Protein AF-A0AAN1EDN5-F1 (afdb_monomer)

Secondary structure (DSSP, 8-state):
-PPPEEEETTT----TTEEEEEE--SS-BHHHHHHHHHHHTSSS-EEEEEE-STTS-TT---BSS-HHHHHHHHHTSS-SEEEEEPHHHHTT--HHHHHHHHHTT-SEEEEEETT-EESGGG-EEGGGHHHH-TTEEEEEEPPPEETTEE--HHHHHHHHHHT-HHHHHHHBSS--EEEEEEPTTSEEEEPTTBPPPPSEEEEEEEEETTEEEEEEEEE-TTS-EEEEETT------S-EEEEEEEEEEEEE--S--S-S--HHHHHHHHHHHTTT--

InterPro domains:
  IPR014729 Rossmann-like alpha/beta/alpha sandwich fold [G3DSA:3.40.50.620] (3-174)
  IPR015864 FAD synthetase [PF06574] (19-154)

Foldseek 3Di:
DDDAAEAELVRDDADAAAEEEEDQPLAAWPQVVVLLVVQVVGPDFREYEHEQQVQPDPPLQAGAAHPVVSVVVVRPRPGRYYHYYRCVVFQQFAPLRSLCSNHVLHQYEYEYEQQDFDGHPSPDTLVCSCVSRVSYHYHYDYADDDVNHGDDSVVLLVCQQVQVQVVSQVGHPAGRKYKFKQDQVQWTHDDSRHRDGFFAWFWKWKAWPRDIFTFIWGHFDVDTIGTDTPPDDDRDPDIGMMMMGTRHTPTGDDDGDPDRDDPVSRVVSVVVVVVVPD

Organism: Mycoplasmopsis synoviae (NCBI:txid2109)

Solvent-accessible surface area (backbone atoms only — not comparable to full-atom values): 15428 Å² total; per-residue (Å²): 133,75,78,71,42,74,32,51,62,91,72,53,78,62,55,74,40,34,32,35,38,60,48,61,64,51,59,64,23,55,49,54,48,54,47,50,58,58,52,68,76,50,81,66,49,36,34,43,37,29,45,44,43,86,59,48,61,91,86,57,84,48,33,75,32,47,55,68,42,52,49,60,55,51,47,73,44,98,58,63,34,34,35,37,36,58,47,82,79,47,54,79,35,48,44,57,59,50,52,39,64,62,34,68,73,36,46,28,34,43,32,35,47,65,83,39,59,37,32,38,88,52,71,37,46,53,81,46,52,51,75,69,38,80,49,42,48,73,45,74,39,76,82,46,60,60,96,86,36,71,78,50,65,70,61,48,44,50,27,38,45,72,45,43,37,62,63,43,34,73,49,31,73,57,59,54,44,35,54,33,41,31,37,58,86,40,34,39,50,62,61,87,46,46,50,60,63,36,27,22,37,24,40,27,38,39,39,46,96,85,45,81,47,51,33,37,40,35,32,46,60,98,55,66,28,35,62,45,56,65,99,49,88,79,86,46,88,57,74,41,64,32,40,40,35,50,65,37,62,80,43,78,44,92,58,83,69,99,67,93,78,52,71,71,57,51,55,50,48,56,64,56,46,60,75,74,77,112

Radius of gyration: 20.63 Å; Cα contacts (8 Å, |Δi|>4): 547; chains: 1; bounding box: 52×38×57 Å

Structure (mmCIF, N/CA/C/O backbone):
data_AF-A0AAN1EDN5-F1
#
_entry.id   AF-A0AAN1EDN5-F1
#
loop_
_atom_site.group_PDB
_atom_site.id
_atom_site.type_symbol
_atom_site.label_atom_id
_atom_site.label_alt_id
_atom_site.label_comp_id
_atom_site.label_asym_id
_atom_site.label_entity_id
_atom_site.label_seq_id
_atom_site.pdbx_PDB_ins_code
_atom_site.Cartn_x
_atom_site.Cartn_y
_atom_site.Cartn_z
_atom_site.occupancy
_atom_site.B_iso_or_equiv
_atom_site.auth_seq_id
_atom_site.auth_comp_id
_atom_site.auth_asym_id
_atom_site.auth_atom_id
_atom_site.pdbx_PDB_model_num
ATOM 1 N N . MET A 1 1 ? -17.235 2.261 -12.489 1.00 52.75 1 MET A N 1
ATOM 2 C CA . MET A 1 1 ? -16.428 2.061 -11.269 1.00 52.75 1 MET A CA 1
ATOM 3 C C . MET A 1 1 ? -16.909 3.123 -10.298 1.00 52.75 1 MET A C 1
ATOM 5 O O . MET A 1 1 ? -17.115 4.238 -10.756 1.00 52.75 1 MET A O 1
ATOM 9 N N . GLN A 1 2 ? -17.246 2.775 -9.059 1.00 59.22 2 GLN A N 1
ATOM 10 C CA . GLN A 1 2 ? -17.637 3.786 -8.075 1.00 59.22 2 GLN A CA 1
ATOM 11 C C . GLN A 1 2 ? -16.365 4.504 -7.619 1.00 59.22 2 GLN A C 1
ATOM 13 O O . GLN A 1 2 ? -15.356 3.838 -7.387 1.00 59.22 2 GLN A O 1
ATOM 18 N N . ASP A 1 3 ? -16.393 5.833 -7.556 1.00 84.62 3 ASP A N 1
ATOM 19 C CA . ASP A 1 3 ? -15.238 6.599 -7.094 1.00 84.62 3 ASP A CA 1
ATOM 20 C C . ASP A 1 3 ? -14.935 6.241 -5.636 1.00 84.62 3 ASP A C 1
ATOM 22 O O . ASP A 1 3 ? -15.840 6.169 -4.799 1.00 84.62 3 ASP A O 1
ATOM 26 N N . LEU A 1 4 ? -13.658 6.003 -5.328 1.00 94.00 4 LEU A N 1
ATOM 27 C CA . LEU A 1 4 ? -13.236 5.749 -3.957 1.00 94.00 4 LEU A CA 1
ATOM 28 C C . LEU A 1 4 ? -13.330 7.047 -3.153 1.00 94.00 4 LEU A C 1
ATOM 30 O O . LEU A 1 4 ? -12.602 8.004 -3.414 1.00 94.00 4 LEU A O 1
ATOM 34 N N . ILE A 1 5 ? -14.182 7.055 -2.132 1.00 96.31 5 ILE A N 1
ATOM 35 C CA . ILE A 1 5 ? -14.301 8.191 -1.221 1.00 96.31 5 ILE A CA 1
ATOM 36 C C . ILE A 1 5 ? -13.276 8.040 -0.095 1.00 96.31 5 ILE A C 1
ATOM 38 O O . ILE A 1 5 ? -13.250 7.021 0.599 1.00 96.31 5 ILE A O 1
ATOM 42 N N . ILE A 1 6 ? -12.452 9.069 0.108 1.00 97.00 6 ILE A N 1
ATOM 43 C CA . ILE A 1 6 ? -11.451 9.125 1.178 1.00 97.00 6 ILE A CA 1
ATOM 44 C C . ILE A 1 6 ? -11.780 10.305 2.091 1.00 97.00 6 ILE A C 1
ATOM 46 O O . ILE A 1 6 ? -11.786 11.453 1.654 1.00 97.00 6 ILE A O 1
ATOM 50 N N . TYR A 1 7 ? -12.036 10.021 3.364 1.00 97.31 7 TYR A N 1
ATOM 51 C CA . TYR A 1 7 ? -12.264 11.025 4.398 1.00 97.31 7 TYR A CA 1
ATOM 52 C C . TYR A 1 7 ? -10.994 11.231 5.217 1.00 97.31 7 TYR A C 1
ATOM 54 O O . TYR A 1 7 ? -10.390 10.261 5.678 1.00 97.31 7 TYR A O 1
ATOM 62 N N . LYS A 1 8 ? -10.631 12.489 5.481 1.00 95.81 8 LYS A N 1
ATOM 63 C CA . LYS A 1 8 ? -9.730 12.800 6.596 1.00 95.81 8 LYS A CA 1
ATOM 64 C C . LYS A 1 8 ? -10.440 12.492 7.916 1.00 95.81 8 LYS A C 1
ATOM 66 O O . LYS A 1 8 ? -11.661 12.622 8.018 1.00 95.81 8 LYS A O 1
ATOM 71 N N . PHE A 1 9 ? -9.697 12.063 8.933 1.00 95.19 9 PHE A N 1
ATOM 72 C CA . PHE A 1 9 ? -10.298 11.583 10.183 1.00 95.19 9 PHE A CA 1
ATOM 73 C C . PHE A 1 9 ? -11.103 12.641 10.958 1.00 95.19 9 PHE A C 1
ATOM 75 O O . PHE A 1 9 ? -12.016 12.309 11.706 1.00 95.19 9 PHE A O 1
ATOM 82 N N . ASP A 1 10 ? -10.773 13.921 10.824 1.00 92.62 10 ASP A N 1
ATOM 83 C CA . ASP A 1 10 ? -11.533 15.052 11.368 1.00 92.62 10 ASP A CA 1
ATOM 84 C C . ASP A 1 10 ? -12.823 15.365 10.597 1.00 92.62 10 ASP A C 1
ATOM 86 O O . ASP A 1 10 ? -13.756 15.911 11.179 1.00 92.62 10 ASP A O 1
ATOM 90 N N . GLN A 1 11 ? -12.899 14.962 9.331 1.00 95.12 11 GLN A N 1
ATOM 91 C CA . GLN A 1 11 ? -14.070 15.087 8.461 1.00 95.12 11 GLN A CA 1
ATOM 92 C C . GLN A 1 11 ? -14.936 13.817 8.448 1.00 95.12 11 GLN A C 1
ATOM 94 O O . GLN A 1 11 ? -15.970 13.765 7.778 1.00 95.12 11 GLN A O 1
ATOM 99 N N . TRP A 1 12 ? -14.521 12.774 9.169 1.00 96.81 12 TRP A N 1
ATOM 100 C CA . TRP A 1 12 ? -15.254 11.520 9.252 1.00 96.81 12 TRP A CA 1
ATOM 101 C C . TRP A 1 12 ? -16.566 11.687 10.022 1.00 96.81 12 TRP A C 1
ATOM 103 O O . TRP A 1 12 ? -16.583 12.191 11.143 1.00 96.81 12 TRP A O 1
ATOM 113 N N . THR A 1 13 ? -17.661 11.202 9.433 1.00 96.25 13 THR A N 1
ATOM 114 C CA . THR A 1 13 ? -18.962 11.104 10.103 1.00 96.25 13 THR A CA 1
ATOM 115 C C . THR A 1 13 ? -19.384 9.631 10.177 1.00 96.25 13 THR A C 1
ATOM 117 O O . THR A 1 13 ? -19.740 9.048 9.140 1.00 96.25 13 THR A O 1
ATOM 120 N N . PRO A 1 14 ? -19.332 9.007 11.369 1.00 96.12 14 PRO A N 1
ATOM 121 C CA . PRO A 1 14 ? -19.762 7.627 11.543 1.00 96.12 14 PRO A CA 1
ATOM 122 C C . PRO A 1 14 ? -21.276 7.481 11.399 1.00 96.12 14 PRO A C 1
ATOM 124 O O . PRO A 1 14 ? -22.041 8.409 11.663 1.00 96.12 14 PRO A O 1
ATOM 127 N N . GLN A 1 15 ? -21.694 6.290 10.994 1.00 94.81 15 GLN A N 1
ATOM 128 C CA . GLN A 1 15 ? -23.083 5.880 10.828 1.00 94.81 15 GLN A CA 1
ATOM 129 C C . GLN A 1 15 ? -23.332 4.572 11.585 1.00 94.81 15 GLN A C 1
ATOM 131 O O . GLN A 1 15 ? -22.404 3.821 11.898 1.00 94.81 15 GLN A O 1
ATOM 136 N N . GLU A 1 16 ? -24.599 4.289 11.884 1.00 92.00 16 GLU A N 1
ATOM 137 C CA . GLU A 1 16 ? -24.975 2.988 12.434 1.00 92.00 16 GLU A CA 1
ATOM 138 C C . GLU A 1 16 ? -24.645 1.870 11.439 1.00 92.00 16 GLU A C 1
ATOM 140 O O . GLU A 1 16 ? -24.863 2.005 10.234 1.00 92.00 16 GLU A O 1
ATOM 145 N N . ASN A 1 17 ? -24.168 0.737 11.956 1.00 90.81 17 ASN A N 1
ATOM 146 C CA . ASN A 1 17 ? -23.764 -0.431 11.169 1.00 90.81 17 ASN A CA 1
ATOM 147 C C . ASN A 1 17 ? -22.568 -0.179 10.236 1.00 90.81 17 ASN A C 1
ATOM 149 O O . ASN A 1 17 ? -22.406 -0.872 9.226 1.00 90.81 17 ASN A O 1
ATOM 153 N N . ASP A 1 18 ? -21.703 0.777 10.577 1.00 97.75 18 ASP A N 1
ATOM 154 C CA . ASP A 1 18 ? -20.374 0.836 9.984 1.00 97.75 18 ASP A CA 1
ATOM 155 C C . ASP A 1 18 ? -19.561 -0.398 10.395 1.00 97.75 18 ASP A C 1
ATOM 157 O O . ASP A 1 18 ? -19.496 -0.788 11.566 1.00 97.75 18 ASP A O 1
ATOM 161 N N . ASN A 1 19 ? -18.912 -1.010 9.411 1.00 98.38 19 ASN A N 1
ATOM 162 C CA . ASN A 1 19 ? -17.987 -2.109 9.601 1.00 98.38 19 ASN A CA 1
ATOM 163 C C . ASN A 1 19 ? -16.592 -1.615 9.238 1.00 98.38 19 ASN A C 1
ATOM 165 O O . ASN A 1 19 ? -16.364 -1.139 8.127 1.00 98.38 19 ASN A O 1
ATOM 169 N N . TYR A 1 20 ? -15.658 -1.751 10.167 1.00 98.56 20 TYR A N 1
ATOM 170 C CA . TYR A 1 20 ? -14.308 -1.230 10.047 1.00 98.56 20 TYR A CA 1
ATOM 171 C C . TYR A 1 20 ? -13.298 -2.369 9.977 1.00 98.56 20 TYR A C 1
ATOM 173 O O . TYR A 1 20 ? -13.326 -3.280 10.807 1.00 98.56 20 TYR A O 1
ATOM 181 N N . ILE A 1 21 ? -12.344 -2.269 9.054 1.00 98.56 21 ILE A N 1
ATOM 182 C CA . ILE A 1 21 ? -11.011 -2.845 9.263 1.00 98.56 21 ILE A CA 1
ATOM 183 C C . ILE A 1 21 ? -10.044 -1.715 9.597 1.00 98.56 21 ILE A C 1
ATOM 185 O O . ILE A 1 21 ? -10.096 -0.657 8.973 1.00 98.56 21 ILE A O 1
ATOM 189 N N . ILE A 1 22 ? -9.173 -1.931 10.582 1.00 97.56 22 ILE A N 1
ATOM 190 C CA . ILE A 1 22 ? -8.227 -0.910 11.050 1.00 97.56 22 ILE A CA 1
ATOM 191 C C . ILE A 1 22 ? -6.808 -1.466 10.980 1.00 97.56 22 ILE A C 1
ATOM 193 O O . ILE A 1 22 ? -6.532 -2.550 11.498 1.00 97.56 22 ILE A O 1
ATOM 197 N N . GLY A 1 23 ? -5.900 -0.718 10.362 1.00 93.94 23 GLY A N 1
ATOM 198 C CA . GLY A 1 23 ? -4.495 -1.094 10.264 1.00 93.94 23 GLY A CA 1
ATOM 199 C C . GLY A 1 23 ? -3.660 -0.036 9.557 1.00 93.94 23 GLY A C 1
ATOM 200 O O . GLY A 1 23 ? -4.190 0.903 8.981 1.00 93.94 23 GLY A O 1
ATOM 201 N N . ALA A 1 24 ? -2.334 -0.179 9.586 1.00 91.12 24 ALA A N 1
ATOM 202 C CA . ALA A 1 24 ? -1.466 0.680 8.778 1.00 91.12 24 ALA A CA 1
ATOM 203 C C . ALA A 1 24 ? -1.680 0.457 7.278 1.00 91.12 24 ALA A C 1
ATOM 205 O O . ALA A 1 24 ? -1.596 1.409 6.512 1.00 91.12 24 ALA A O 1
ATOM 206 N N . PHE A 1 25 ? -1.947 -0.798 6.893 1.00 94.12 25 PHE A N 1
ATOM 207 C CA . PHE A 1 25 ? -2.161 -1.249 5.514 1.00 94.12 25 PHE A CA 1
ATOM 208 C C . PHE A 1 25 ? -1.155 -0.675 4.509 1.00 94.12 25 PHE A C 1
ATOM 210 O O . PHE A 1 25 ? -1.481 -0.435 3.351 1.00 94.12 25 PHE A O 1
ATOM 217 N N . GLU A 1 26 ? 0.092 -0.514 4.957 1.00 90.50 26 GLU A N 1
ATOM 218 C CA . GLU A 1 26 ? 1.186 0.023 4.152 1.00 90.50 26 GLU A CA 1
ATOM 219 C C . GLU A 1 26 ? 1.468 -0.851 2.919 1.00 90.50 26 GLU A C 1
ATOM 221 O O . GLU A 1 26 ? 1.761 -0.341 1.843 1.00 90.50 26 GLU A O 1
ATOM 226 N N . ALA A 1 27 ? 1.300 -2.168 3.080 1.00 91.38 27 ALA A N 1
ATOM 227 C CA . ALA A 1 27 ? 1.228 -3.157 2.014 1.00 91.38 27 ALA A CA 1
ATOM 228 C C . ALA A 1 27 ? -0.052 -3.989 2.189 1.00 91.38 27 ALA A C 1
ATOM 230 O O . ALA A 1 27 ? -0.262 -4.610 3.238 1.00 91.38 27 ALA A O 1
ATOM 231 N N . PHE A 1 28 ? -0.923 -4.045 1.180 1.00 95.81 28 PHE A N 1
ATOM 232 C CA . PHE A 1 28 ? -2.157 -4.832 1.268 1.00 95.81 28 PHE A CA 1
ATOM 233 C C . PHE A 1 28 ? -1.921 -6.307 0.903 1.00 95.81 28 PHE A C 1
ATOM 235 O O . PHE A 1 28 ? -2.180 -6.763 -0.210 1.00 95.81 28 PHE A O 1
ATOM 242 N N . HIS A 1 29 ? -1.379 -7.054 1.865 1.00 96.56 29 HIS A N 1
ATOM 243 C CA . HIS A 1 29 ? -0.996 -8.457 1.711 1.00 96.56 29 HIS A CA 1
ATOM 244 C C . HIS A 1 29 ? -2.109 -9.456 2.072 1.00 96.56 29 HIS A C 1
ATOM 246 O O . HIS A 1 29 ? -3.119 -9.099 2.684 1.00 96.56 29 HIS A O 1
ATOM 252 N N . LEU A 1 30 ? -1.893 -10.748 1.791 1.00 96.50 30 LEU A N 1
ATOM 253 C CA . LEU A 1 30 ? -2.873 -11.825 2.030 1.00 96.50 30 LEU A CA 1
ATOM 254 C C . LEU A 1 30 ? -3.365 -11.932 3.487 1.00 96.50 30 LEU A C 1
ATOM 256 O O . LEU A 1 30 ? -4.486 -12.383 3.731 1.00 96.50 30 LEU A O 1
ATOM 260 N N . GLY A 1 31 ? -2.560 -11.491 4.460 1.00 94.94 31 GLY A N 1
ATOM 261 C CA . GLY A 1 31 ? -3.004 -11.315 5.849 1.00 94.94 31 GLY A CA 1
ATOM 262 C C . GLY A 1 31 ? -4.105 -10.261 6.021 1.00 94.94 31 GLY A C 1
ATOM 263 O O . GLY A 1 31 ? -5.154 -10.566 6.585 1.00 94.94 31 GLY A O 1
ATOM 264 N N . HIS A 1 32 ? -3.922 -9.052 5.478 1.00 96.44 32 HIS A N 1
ATOM 265 C CA . HIS A 1 32 ? -4.946 -8.002 5.477 1.00 96.44 32 HIS A CA 1
ATOM 266 C C . HIS A 1 32 ? -6.185 -8.421 4.681 1.00 96.44 32 HIS A C 1
ATOM 268 O O . HIS A 1 32 ? -7.311 -8.130 5.083 1.00 96.44 32 HIS A O 1
ATOM 274 N N . PHE A 1 33 ? -5.995 -9.211 3.621 1.00 96.75 33 PHE A N 1
ATOM 275 C CA . PHE A 1 33 ? -7.101 -9.783 2.861 1.00 96.75 33 PHE A CA 1
ATOM 276 C C . PHE A 1 33 ? -8.036 -10.658 3.714 1.00 96.75 33 PHE A C 1
ATOM 278 O O . PHE A 1 33 ? -9.232 -10.722 3.440 1.00 96.75 33 PHE A O 1
ATOM 285 N N . GLN A 1 34 ? -7.546 -11.299 4.784 1.00 96.75 34 GLN A N 1
ATOM 286 C CA . GLN A 1 34 ? -8.423 -12.044 5.697 1.00 96.75 34 GLN A CA 1
ATOM 287 C C . GLN A 1 34 ? -9.379 -11.118 6.458 1.00 96.75 34 GLN A C 1
ATOM 289 O O . GLN A 1 34 ? -10.559 -11.445 6.579 1.00 96.75 34 GLN A O 1
ATOM 294 N N . LEU A 1 35 ? -8.896 -9.954 6.912 1.00 97.88 35 LEU A N 1
ATOM 295 C CA . LEU A 1 35 ? -9.730 -8.927 7.549 1.00 97.88 35 LEU A CA 1
ATOM 296 C C . LEU A 1 35 ? -10.782 -8.417 6.558 1.00 97.88 35 LEU A C 1
ATOM 298 O O . LEU A 1 35 ? -11.964 -8.349 6.883 1.00 97.88 35 LEU A O 1
ATOM 302 N N . TYR A 1 36 ? -10.365 -8.145 5.321 1.00 97.94 36 TYR A N 1
ATOM 303 C CA . TYR A 1 36 ? -11.259 -7.705 4.252 1.00 97.94 36 TYR A CA 1
ATOM 304 C C . TYR A 1 36 ? -12.352 -8.731 3.912 1.00 97.94 36 TYR A C 1
ATOM 306 O O . TYR A 1 36 ? -13.521 -8.374 3.799 1.00 97.94 36 TYR A O 1
ATOM 314 N N . LYS A 1 37 ? -12.032 -10.027 3.826 1.00 97.44 37 LYS A N 1
ATOM 315 C CA . LYS A 1 37 ? -13.061 -11.062 3.6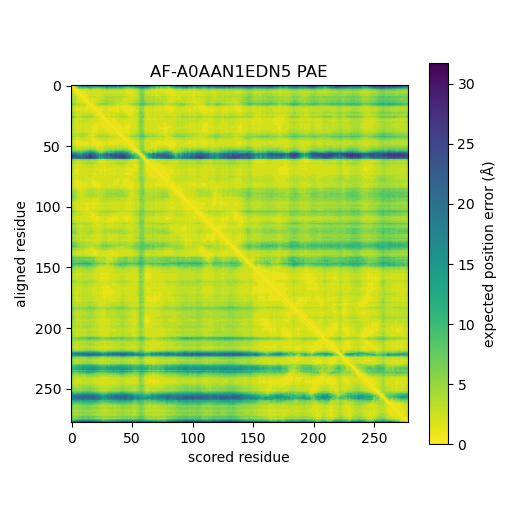14 1.00 97.44 37 LYS A CA 1
ATOM 316 C C . LYS A 1 37 ? -14.102 -11.079 4.730 1.00 97.44 37 LYS A C 1
ATOM 318 O O . LYS A 1 37 ? -15.283 -11.282 4.465 1.00 97.44 37 LYS A O 1
ATOM 323 N N . LYS A 1 38 ? -13.680 -10.861 5.980 1.00 97.44 38 LYS A N 1
ATOM 324 C CA . LYS A 1 38 ? -14.613 -10.730 7.104 1.00 97.44 38 LYS A CA 1
ATOM 325 C C . LYS A 1 38 ? -15.454 -9.473 6.994 1.00 97.44 38 LYS A C 1
ATOM 327 O O . LYS A 1 38 ? -16.642 -9.557 7.275 1.00 97.44 38 LYS A O 1
ATOM 332 N N . LEU A 1 39 ? -14.866 -8.361 6.551 1.00 97.38 39 LEU A N 1
ATOM 333 C CA . LEU A 1 39 ? -15.557 -7.093 6.328 1.00 97.38 39 LEU A CA 1
ATOM 334 C C . LEU A 1 39 ? -16.733 -7.256 5.358 1.00 97.38 39 LEU A C 1
ATOM 336 O O . LEU A 1 39 ? -17.845 -6.835 5.673 1.00 97.38 39 LEU A O 1
ATOM 340 N N . LEU A 1 40 ? -16.505 -7.938 4.230 1.00 96.62 40 LEU A N 1
ATOM 341 C CA . LEU A 1 40 ? -17.512 -8.162 3.188 1.00 96.62 40 LEU A CA 1
ATOM 342 C C . LEU A 1 40 ? -18.730 -8.972 3.643 1.00 96.62 40 LEU A C 1
ATOM 344 O O . LEU A 1 40 ? -19.813 -8.795 3.093 1.00 96.62 40 LEU A O 1
ATOM 348 N N . ASN A 1 41 ? -18.575 -9.828 4.652 1.00 94.81 41 ASN A N 1
ATOM 349 C CA . ASN A 1 41 ? -19.652 -10.692 5.137 1.00 94.81 41 ASN A CA 1
ATOM 350 C C . ASN A 1 41 ? -20.676 -9.967 6.029 1.00 94.81 41 ASN A C 1
ATOM 352 O O . ASN A 1 41 ? -21.572 -10.617 6.562 1.00 94.81 41 ASN A O 1
ATOM 356 N N . ASN A 1 42 ? -20.548 -8.650 6.225 1.00 94.06 42 ASN A N 1
ATOM 357 C CA . ASN A 1 42 ? -21.456 -7.875 7.069 1.00 94.06 42 ASN A CA 1
ATOM 358 C C . ASN A 1 42 ? -22.328 -6.927 6.233 1.00 94.06 42 ASN A C 1
ATOM 360 O O . ASN A 1 42 ? -21.898 -6.344 5.229 1.00 94.06 42 ASN A O 1
ATOM 364 N N . SER A 1 43 ? -23.571 -6.751 6.676 1.00 93.44 43 SER A N 1
ATOM 365 C CA . SER A 1 43 ? -24.470 -5.701 6.195 1.00 93.44 43 SER A CA 1
ATOM 366 C C . SER A 1 43 ? -24.015 -4.323 6.683 1.00 93.44 43 SER A C 1
ATOM 368 O O . SER A 1 43 ? -23.401 -4.215 7.741 1.00 93.44 43 SER A O 1
ATOM 370 N N . GLY A 1 44 ? -24.351 -3.268 5.940 1.00 95.38 44 GLY A N 1
ATOM 371 C CA . GLY A 1 44 ? -23.938 -1.894 6.254 1.00 95.38 44 GLY A CA 1
ATOM 372 C C . GLY A 1 44 ? -22.670 -1.468 5.517 1.00 95.38 44 GLY A C 1
ATOM 373 O O . GLY A 1 44 ? -22.241 -2.148 4.580 1.00 95.38 44 GLY A O 1
ATOM 374 N N . ARG A 1 45 ? -22.091 -0.335 5.914 1.00 96.56 45 ARG A N 1
ATOM 375 C CA . ARG A 1 45 ? -20.976 0.307 5.206 1.00 96.56 45 ARG A CA 1
ATOM 376 C C . ARG A 1 45 ? -19.646 -0.391 5.515 1.00 96.56 45 ARG A C 1
ATOM 378 O O . ARG A 1 45 ? -19.409 -0.791 6.653 1.00 96.56 45 ARG A O 1
ATOM 385 N N . LYS A 1 46 ? -18.786 -0.563 4.514 1.00 97.94 46 LYS A N 1
ATOM 386 C CA . LYS A 1 46 ? -17.454 -1.171 4.583 1.00 97.94 46 LYS A CA 1
ATOM 387 C C . LYS A 1 46 ? -16.414 -0.066 4.550 1.00 97.94 46 LYS A C 1
ATOM 389 O O . LYS A 1 46 ? -16.217 0.576 3.520 1.00 97.94 46 LYS A O 1
ATOM 394 N N . VAL A 1 47 ? -15.742 0.122 5.675 1.00 98.44 47 VAL A N 1
ATOM 395 C CA . VAL A 1 47 ? -14.813 1.225 5.892 1.00 98.44 47 VAL A CA 1
ATOM 396 C C . VAL A 1 47 ? -13.419 0.671 6.162 1.00 98.44 47 VAL A C 1
ATOM 398 O O . VAL A 1 47 ? -13.215 -0.143 7.066 1.00 98.44 47 VAL A O 1
ATOM 401 N N . ILE A 1 48 ? -12.436 1.125 5.388 1.00 98.50 48 ILE A N 1
ATOM 402 C CA . ILE A 1 48 ? -11.023 0.883 5.694 1.00 98.50 48 ILE A CA 1
ATOM 403 C C . ILE A 1 48 ? -10.489 2.089 6.457 1.00 98.50 48 ILE A C 1
ATOM 405 O O . ILE A 1 48 ? -10.449 3.191 5.922 1.00 98.50 48 ILE A O 1
ATOM 409 N N . VAL A 1 49 ? -10.036 1.884 7.689 1.00 98.38 49 VAL A N 1
ATOM 410 C CA . VAL A 1 49 ? -9.340 2.910 8.470 1.00 98.38 49 VAL A CA 1
ATOM 411 C C . VAL A 1 49 ? -7.845 2.650 8.361 1.00 98.38 49 VAL A C 1
ATOM 413 O O . VAL A 1 49 ? -7.358 1.610 8.813 1.00 98.38 49 VAL A O 1
ATOM 416 N N . THR A 1 50 ? -7.122 3.577 7.739 1.00 97.06 50 THR A N 1
ATOM 417 C CA . THR A 1 50 ? -5.710 3.392 7.391 1.00 97.06 50 THR A CA 1
ATOM 418 C C . THR A 1 50 ? -4.885 4.631 7.661 1.00 97.06 50 THR A C 1
ATOM 420 O O . THR A 1 50 ? -5.396 5.742 7.606 1.00 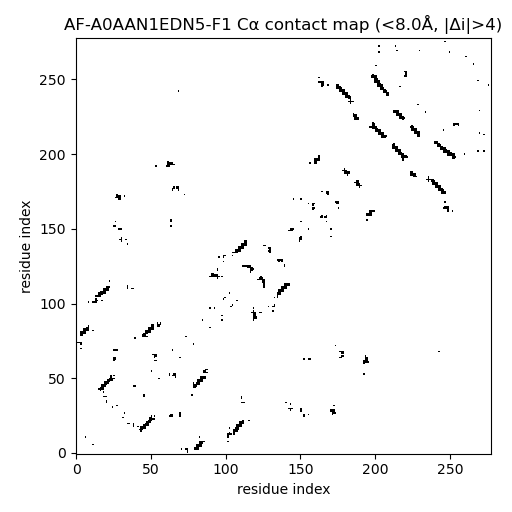97.06 50 THR A O 1
ATOM 423 N N . PHE A 1 51 ? -3.586 4.461 7.880 1.00 93.56 51 PHE A N 1
ATOM 424 C CA . PHE A 1 51 ? -2.663 5.591 7.928 1.00 93.56 51 PHE A CA 1
ATOM 425 C C . PHE A 1 51 ? -2.255 6.054 6.532 1.00 93.56 51 PHE A C 1
ATOM 427 O O . PHE A 1 51 ? -2.229 5.254 5.595 1.00 93.56 51 PHE A O 1
ATOM 434 N N . ASN A 1 52 ? -1.911 7.332 6.413 1.00 91.62 52 ASN A N 1
ATOM 435 C CA . ASN A 1 52 ? -1.151 7.868 5.290 1.00 91.62 52 ASN A CA 1
ATOM 436 C C . ASN A 1 52 ? 0.293 7.329 5.343 1.00 91.62 52 ASN A C 1
ATOM 438 O O . ASN A 1 52 ? 0.983 7.577 6.327 1.00 91.62 52 ASN A O 1
ATOM 442 N N . ASN A 1 53 ? 0.754 6.614 4.310 1.00 88.75 53 ASN A N 1
ATOM 443 C CA . ASN A 1 53 ? 2.046 5.913 4.331 1.00 88.75 53 ASN A CA 1
ATOM 444 C C . ASN A 1 53 ? 3.246 6.870 4.364 1.00 88.75 53 ASN A C 1
ATOM 446 O O . ASN A 1 53 ? 4.240 6.584 5.022 1.00 88.75 53 ASN A O 1
ATOM 450 N N . GLU A 1 54 ? 3.142 8.006 3.679 1.00 88.25 54 GLU A N 1
ATOM 451 C CA . GLU A 1 54 ? 4.203 9.014 3.554 1.00 88.25 54 GLU A CA 1
ATOM 452 C C . GLU A 1 54 ? 4.373 9.860 4.827 1.00 88.25 54 GLU A C 1
ATOM 454 O O . GLU A 1 54 ? 5.457 10.383 5.076 1.00 88.25 54 GLU A O 1
ATOM 459 N N . ASN A 1 55 ? 3.331 9.941 5.664 1.00 80.75 55 ASN A N 1
ATOM 460 C CA . ASN A 1 55 ? 3.348 10.639 6.956 1.00 80.75 55 ASN A CA 1
ATOM 461 C C . ASN A 1 55 ? 3.465 9.689 8.164 1.00 80.75 55 ASN A C 1
ATOM 463 O O . ASN A 1 55 ? 3.384 10.134 9.318 1.00 80.75 55 ASN A O 1
ATOM 467 N N . LEU A 1 56 ? 3.645 8.381 7.935 1.00 74.56 56 LEU A N 1
ATOM 468 C CA . LEU A 1 56 ? 3.962 7.443 9.010 1.00 74.56 56 LEU A CA 1
ATOM 469 C C . LEU A 1 56 ? 5.303 7.842 9.647 1.00 74.56 56 LEU A C 1
ATOM 471 O O . LEU A 1 56 ? 6.232 8.255 8.968 1.00 74.56 56 LEU A O 1
ATOM 475 N N . TYR A 1 57 ? 5.348 7.774 10.978 1.00 58.47 57 TYR A N 1
ATOM 476 C CA . TYR A 1 57 ? 6.477 8.058 11.874 1.00 58.47 57 TYR A CA 1
ATOM 477 C C . TYR A 1 57 ? 7.873 8.205 11.217 1.00 58.47 57 TYR A C 1
ATOM 479 O O . TYR A 1 57 ? 8.372 7.278 10.586 1.00 58.47 57 TYR A O 1
ATOM 487 N N . LYS A 1 58 ? 8.542 9.343 11.468 1.00 52.88 58 LYS A N 1
ATOM 488 C CA . LYS A 1 58 ? 9.806 9.772 10.829 1.00 52.88 58 LYS A CA 1
ATOM 489 C C . LYS A 1 58 ? 11.006 8.812 10.952 1.00 52.88 58 LYS A C 1
ATOM 491 O O . LYS A 1 58 ? 11.949 8.985 10.192 1.00 52.88 58 LYS A O 1
ATOM 496 N N . ASP A 1 59 ? 10.982 7.823 11.851 1.00 50.56 59 ASP A N 1
ATOM 497 C CA . ASP A 1 59 ? 12.063 6.821 11.967 1.00 50.56 59 ASP A CA 1
ATOM 498 C C . ASP A 1 59 ? 11.808 5.539 11.141 1.00 50.56 59 ASP A C 1
ATOM 500 O O . ASP A 1 59 ? 12.591 4.589 11.204 1.00 50.56 59 ASP A O 1
ATOM 504 N N . ALA A 1 60 ? 10.716 5.458 10.371 1.00 57.66 60 ALA A N 1
ATOM 505 C CA . ALA A 1 60 ? 10.531 4.392 9.390 1.00 57.66 60 ALA A CA 1
ATOM 506 C C . ALA A 1 60 ? 11.295 4.764 8.109 1.00 57.66 60 ALA A C 1
ATOM 508 O O . ALA A 1 60 ? 10.785 5.516 7.288 1.00 57.66 60 ALA A O 1
ATOM 509 N N . ASN A 1 61 ? 12.520 4.247 7.955 1.00 74.19 61 ASN A N 1
ATOM 510 C CA . ASN A 1 61 ? 13.452 4.619 6.876 1.00 74.19 61 ASN A CA 1
ATOM 511 C C . ASN A 1 61 ? 12.829 4.656 5.466 1.00 74.19 61 ASN A C 1
ATOM 513 O O . ASN A 1 61 ? 13.216 5.505 4.673 1.00 74.19 61 ASN A O 1
ATOM 517 N N . TYR A 1 62 ? 11.864 3.779 5.165 1.00 89.19 62 TYR A N 1
ATOM 518 C CA . TYR A 1 62 ? 11.167 3.734 3.878 1.00 89.19 62 TYR A CA 1
ATOM 519 C C . TYR A 1 62 ? 9.725 3.245 4.033 1.00 89.19 62 TYR A C 1
ATOM 521 O O . TYR A 1 62 ? 9.459 2.424 4.918 1.00 89.19 62 TYR A O 1
ATOM 529 N N . PHE A 1 63 ? 8.816 3.661 3.147 1.00 92.44 63 PHE A N 1
ATOM 530 C CA . PHE A 1 63 ? 7.488 3.070 2.980 1.00 92.44 63 PHE A CA 1
ATOM 531 C C . PHE A 1 63 ? 7.450 2.045 1.832 1.00 92.44 63 PHE A C 1
ATOM 533 O O . PHE A 1 63 ? 8.240 2.108 0.893 1.00 92.44 63 PHE A O 1
ATOM 540 N N . PHE A 1 64 ? 6.559 1.057 1.901 1.00 94.31 64 PHE A N 1
ATOM 541 C CA . PHE A 1 64 ? 6.458 -0.024 0.911 1.00 94.31 64 PHE A CA 1
ATOM 542 C C . PHE A 1 64 ? 5.810 0.433 -0.403 1.00 94.31 64 PHE A C 1
ATOM 544 O O . PHE A 1 64 ? 6.285 0.082 -1.479 1.00 94.31 64 PHE A O 1
ATOM 551 N N . GLN A 1 65 ? 4.724 1.199 -0.302 1.00 94.12 65 GLN A N 1
ATOM 552 C CA . GL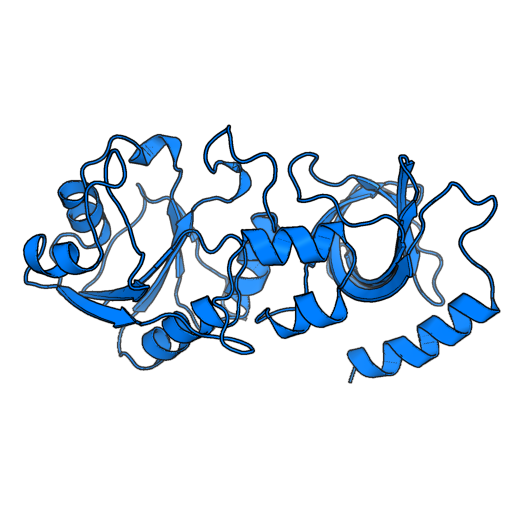N A 1 65 ? 3.902 1.671 -1.417 1.00 94.12 65 GLN A CA 1
ATOM 553 C C . GLN A 1 65 ? 3.429 3.100 -1.124 1.00 94.12 65 GLN A C 1
ATOM 555 O O . GLN A 1 65 ? 3.046 3.396 0.011 1.00 94.12 65 GLN A O 1
ATOM 560 N N . ASP A 1 66 ? 3.459 3.982 -2.121 1.00 94.88 66 ASP A N 1
ATOM 561 C CA . ASP A 1 66 ? 2.951 5.354 -2.005 1.00 94.88 66 ASP A CA 1
ATOM 562 C C . ASP A 1 66 ? 1.425 5.385 -1.841 1.00 94.88 66 ASP A C 1
ATOM 564 O O . ASP A 1 66 ? 0.710 4.429 -2.168 1.00 94.88 66 ASP A O 1
ATOM 568 N N . ASN A 1 67 ? 0.899 6.492 -1.314 1.00 95.00 67 ASN A N 1
ATOM 569 C CA . ASN A 1 67 ? -0.535 6.598 -1.062 1.00 95.00 67 ASN A CA 1
ATOM 570 C C . ASN A 1 67 ? -1.365 6.554 -2.346 1.00 95.00 67 ASN A C 1
ATOM 572 O O . ASN A 1 67 ? -2.445 5.963 -2.331 1.00 95.00 67 ASN A O 1
ATOM 576 N N . HIS A 1 68 ? -0.868 7.131 -3.444 1.00 94.81 68 HIS A N 1
ATOM 577 C CA . HIS A 1 68 ? -1.567 7.119 -4.728 1.00 94.81 68 HIS A CA 1
ATOM 578 C C . HIS A 1 68 ? -1.861 5.677 -5.170 1.00 94.81 68 HIS A C 1
ATOM 580 O O . HIS A 1 68 ? -3.021 5.283 -5.319 1.00 94.81 68 HIS A O 1
ATOM 586 N N . SER A 1 69 ? -0.822 4.848 -5.228 1.00 95.94 69 SER A N 1
ATOM 587 C CA . SER A 1 69 ? -0.908 3.432 -5.594 1.00 95.94 69 SER A CA 1
ATOM 588 C C . SER A 1 69 ? -1.739 2.607 -4.604 1.00 95.94 69 SER A C 1
ATOM 590 O O . SER A 1 69 ? -2.558 1.771 -5.003 1.00 95.94 69 SER A O 1
ATOM 592 N N . LYS A 1 70 ? -1.607 2.875 -3.297 1.00 96.44 70 LYS A N 1
ATOM 593 C CA . LYS A 1 70 ? -2.442 2.247 -2.259 1.00 96.44 70 LYS A CA 1
ATOM 594 C C . LYS A 1 70 ? -3.931 2.516 -2.493 1.00 96.44 70 LYS A C 1
ATOM 596 O O . LYS A 1 70 ? -4.737 1.586 -2.442 1.00 96.44 70 LYS A O 1
ATOM 601 N N . TYR A 1 71 ? -4.311 3.761 -2.772 1.00 96.50 71 TYR A N 1
ATOM 602 C CA . TYR A 1 71 ? -5.712 4.119 -2.987 1.00 96.50 71 TYR A CA 1
ATOM 603 C C . TYR A 1 71 ? -6.259 3.598 -4.314 1.00 96.50 71 TYR A C 1
ATOM 605 O O . TYR A 1 71 ? -7.395 3.128 -4.337 1.00 96.50 71 TYR A O 1
ATOM 613 N N . LEU A 1 72 ? -5.450 3.539 -5.377 1.00 94.50 72 LEU A N 1
ATOM 614 C CA . LEU A 1 72 ? -5.828 2.832 -6.607 1.00 94.50 72 LEU A CA 1
ATOM 615 C C . LEU A 1 72 ? -6.116 1.344 -6.355 1.00 94.50 72 LEU A C 1
ATOM 617 O O . LEU A 1 72 ? -7.022 0.771 -6.957 1.00 94.50 72 LEU A O 1
ATOM 621 N N . ASN A 1 73 ? -5.380 0.702 -5.447 1.00 95.94 73 ASN A N 1
ATOM 622 C CA . ASN A 1 73 ? -5.642 -0.682 -5.052 1.00 95.94 73 ASN A CA 1
ATOM 623 C C . ASN A 1 73 ? -6.914 -0.822 -4.204 1.00 95.94 73 ASN A C 1
ATOM 625 O O . ASN A 1 73 ? -7.667 -1.779 -4.382 1.00 95.94 73 ASN A O 1
ATOM 629 N N . PHE A 1 74 ? -7.199 0.131 -3.317 1.00 96.88 74 PHE A N 1
ATOM 630 C CA . PHE A 1 74 ? -8.446 0.140 -2.549 1.00 96.88 74 PHE A CA 1
ATOM 631 C C . PHE A 1 74 ? -9.674 0.446 -3.405 1.00 96.88 74 PHE A C 1
ATOM 633 O O . PHE A 1 74 ? -10.719 -0.145 -3.162 1.00 96.88 74 PHE A O 1
ATOM 640 N N . ALA A 1 75 ? -9.546 1.261 -4.453 1.00 95.62 75 ALA A N 1
ATOM 641 C CA . ALA A 1 75 ? -10.627 1.535 -5.402 1.00 95.62 75 ALA A CA 1
ATOM 642 C C . ALA A 1 75 ? -11.081 0.283 -6.179 1.00 95.62 75 ALA A C 1
ATOM 644 O O . ALA A 1 75 ? -12.196 0.231 -6.692 1.00 95.62 75 ALA A O 1
ATOM 645 N N . LYS A 1 76 ? -10.226 -0.747 -6.252 1.00 94.38 76 LYS A N 1
ATOM 646 C CA . LYS A 1 76 ? -10.554 -2.059 -6.836 1.00 94.38 76 LYS A CA 1
ATOM 647 C C . LYS A 1 76 ? -11.288 -2.980 -5.852 1.00 94.38 76 LYS A C 1
ATOM 649 O O . LYS A 1 76 ? -11.811 -4.013 -6.264 1.00 94.38 76 LYS A O 1
ATOM 654 N N . LEU A 1 77 ? -11.310 -2.647 -4.558 1.00 95.06 77 LEU A N 1
ATOM 655 C CA . LEU A 1 77 ? -12.034 -3.407 -3.542 1.00 95.06 77 LEU A CA 1
ATOM 656 C C . LEU A 1 77 ? -13.493 -2.952 -3.488 1.00 95.06 77 LEU A C 1
ATOM 658 O O . LEU A 1 77 ? -13.800 -1.772 -3.618 1.00 95.06 77 LEU A O 1
ATOM 662 N N . ASN A 1 78 ? -14.396 -3.890 -3.210 1.00 95.50 78 ASN A N 1
ATOM 663 C CA . ASN A 1 78 ? -15.790 -3.575 -2.907 1.00 95.50 78 ASN A CA 1
ATOM 664 C C . ASN A 1 78 ? -15.912 -3.003 -1.481 1.00 95.50 78 ASN A C 1
ATOM 666 O O . ASN A 1 78 ? -16.209 -3.739 -0.537 1.00 95.50 78 ASN A O 1
ATOM 670 N N . ILE A 1 79 ? -15.581 -1.724 -1.323 1.00 96.62 79 ILE A N 1
ATOM 671 C CA . ILE A 1 79 ? -15.686 -0.947 -0.083 1.00 96.62 79 ILE A CA 1
ATOM 672 C C . ILE A 1 79 ? -16.427 0.358 -0.355 1.00 96.62 79 ILE A C 1
ATOM 674 O O . ILE A 1 79 ? -16.453 0.832 -1.487 1.00 96.62 79 ILE A O 1
ATOM 678 N N . ASP A 1 80 ? -16.995 0.956 0.685 1.00 97.06 80 ASP A N 1
ATOM 679 C CA . ASP A 1 80 ? -17.743 2.203 0.543 1.00 97.06 80 ASP A CA 1
ATOM 680 C C . ASP A 1 80 ? -16.840 3.431 0.683 1.00 97.06 80 ASP A C 1
ATOM 682 O O . ASP A 1 80 ? -17.025 4.426 -0.017 1.00 97.06 80 ASP A O 1
ATOM 686 N N . CYS A 1 81 ? -15.860 3.383 1.592 1.00 97.44 81 CYS A N 1
ATOM 687 C CA . CYS A 1 81 ? -14.919 4.481 1.785 1.00 97.44 81 CYS A CA 1
ATOM 688 C C . CYS A 1 81 ? -13.662 4.084 2.570 1.00 97.44 81 CYS A C 1
ATOM 690 O O . CYS A 1 81 ? -13.561 3.015 3.184 1.00 97.44 81 CYS A O 1
ATOM 692 N N . VAL A 1 82 ? -12.701 5.004 2.567 1.00 98.38 82 VAL A N 1
ATOM 693 C CA . VAL A 1 82 ? -11.502 4.979 3.401 1.00 98.38 82 VAL A CA 1
ATOM 694 C C . VAL A 1 82 ? -11.552 6.146 4.381 1.00 98.38 82 VAL A C 1
ATOM 696 O O . VAL A 1 82 ? -11.901 7.265 4.012 1.00 98.38 82 VAL A O 1
ATOM 699 N N . VAL A 1 83 ? -11.153 5.896 5.623 1.00 98.25 83 VAL A N 1
ATOM 700 C CA . VAL A 1 83 ? -10.819 6.930 6.602 1.00 98.25 83 VAL A CA 1
ATOM 701 C C . VAL A 1 83 ? -9.304 6.973 6.722 1.00 98.25 83 VAL A C 1
ATOM 703 O O . VAL A 1 83 ? -8.680 6.024 7.202 1.00 98.25 83 VAL A O 1
ATOM 706 N N . GLU A 1 84 ? -8.709 8.063 6.254 1.00 97.31 84 GLU A N 1
ATOM 707 C CA . GLU A 1 84 ? -7.274 8.291 6.334 1.00 97.31 84 GLU A CA 1
ATOM 708 C C . GLU A 1 84 ? -6.911 8.960 7.665 1.00 97.31 84 GLU A C 1
ATOM 710 O O . GLU A 1 84 ? -7.451 10.003 8.047 1.00 97.31 84 GLU A O 1
ATOM 715 N N . LEU A 1 85 ? -5.964 8.342 8.363 1.00 95.06 85 LEU A N 1
ATOM 716 C CA . LEU A 1 85 ? -5.369 8.823 9.596 1.00 95.06 85 LEU A CA 1
ATOM 717 C C . LEU A 1 85 ? -4.034 9.508 9.290 1.00 95.06 85 LEU A C 1
ATOM 719 O O . LEU A 1 85 ? -3.133 8.892 8.709 1.00 95.06 85 LEU A O 1
ATOM 723 N N . ASP A 1 86 ? -3.873 10.743 9.764 1.00 90.94 86 ASP A N 1
ATOM 724 C CA . ASP A 1 86 ? -2.552 11.347 9.920 1.00 90.94 86 ASP A CA 1
ATOM 725 C C . ASP A 1 86 ? -1.988 10.961 11.293 1.00 90.94 86 ASP A C 1
ATOM 727 O O . ASP A 1 86 ? -2.607 11.186 12.339 1.00 90.94 86 ASP A O 1
ATOM 731 N N . PHE A 1 87 ? -0.803 10.349 11.300 1.00 88.56 87 PHE A N 1
ATOM 732 C CA . PHE A 1 87 ? -0.168 9.919 12.538 1.00 88.56 87 PHE A CA 1
ATOM 733 C C . PHE A 1 87 ? 0.154 11.101 13.464 1.00 88.56 87 PHE A C 1
ATOM 735 O O . PHE A 1 87 ? 0.045 10.962 14.683 1.00 88.56 87 PHE A O 1
ATOM 742 N N . GLN A 1 88 ? 0.535 12.265 12.927 1.00 88.50 88 GLN A N 1
ATOM 743 C CA . GLN A 1 88 ? 0.889 13.429 13.743 1.00 88.50 88 GLN A CA 1
ATOM 744 C C . GLN A 1 88 ? -0.300 13.968 14.533 1.00 88.50 88 GLN A C 1
ATOM 746 O O . GLN A 1 88 ? -0.111 14.394 15.677 1.00 88.50 88 GLN A O 1
ATOM 751 N N . ASP A 1 89 ? -1.499 13.863 13.966 1.00 89.94 89 ASP A N 1
ATOM 752 C CA . ASP A 1 89 ? -2.732 14.342 14.583 1.00 89.94 89 ASP A CA 1
ATOM 753 C C . ASP A 1 89 ? -3.198 13.417 15.710 1.00 89.94 89 ASP A C 1
ATOM 755 O O . ASP A 1 89 ? -3.671 13.882 16.750 1.00 89.94 89 ASP A O 1
ATOM 759 N N . ILE A 1 90 ? -3.027 12.099 15.546 1.00 90.81 90 ILE A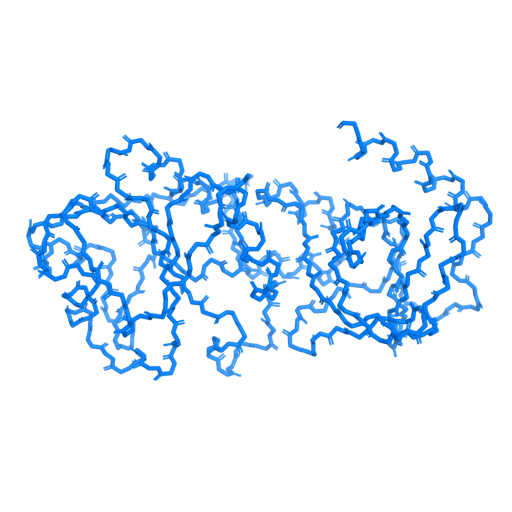 N 1
ATOM 760 C CA . ILE A 1 90 ? -3.576 11.116 16.492 1.00 90.81 90 ILE A CA 1
ATOM 761 C C . ILE A 1 90 ? -2.550 10.509 17.459 1.00 90.81 90 ILE A C 1
ATOM 763 O O . ILE A 1 90 ? -2.946 9.836 18.410 1.00 90.81 90 ILE A O 1
ATOM 767 N N . LYS A 1 91 ? -1.239 10.754 17.296 1.00 89.94 91 LYS A N 1
ATOM 768 C CA . LYS A 1 91 ? -0.173 10.130 18.123 1.00 89.94 91 LYS A CA 1
ATOM 769 C C . LYS A 1 91 ? -0.343 10.306 19.637 1.00 89.94 91 LYS A C 1
ATOM 771 O O . LYS A 1 91 ? 0.092 9.459 20.416 1.00 89.94 91 LYS A O 1
ATOM 776 N N . ASN A 1 92 ? -0.950 11.415 20.060 1.00 93.00 92 ASN A N 1
ATOM 777 C CA . ASN A 1 92 ? -1.168 11.749 21.469 1.00 93.00 92 ASN A CA 1
ATOM 778 C C . ASN A 1 92 ? -2.584 11.421 21.961 1.00 93.00 92 ASN A C 1
ATOM 780 O O . ASN A 1 92 ? -2.852 11.573 23.154 1.00 93.00 92 ASN A O 1
ATOM 784 N N . GLN A 1 93 ? -3.472 10.977 21.071 1.00 93.62 93 GLN A N 1
ATOM 785 C CA . GLN A 1 93 ? -4.863 10.679 21.385 1.00 93.62 93 GLN A CA 1
ATOM 786 C C . GLN A 1 93 ? -4.963 9.402 22.232 1.00 93.62 93 GLN A C 1
ATOM 788 O O . GLN A 1 93 ? -4.229 8.431 22.018 1.00 93.62 93 GLN A O 1
ATOM 793 N N . SER A 1 94 ? -5.863 9.378 23.219 1.00 96.50 94 SER A N 1
ATOM 794 C CA . SER A 1 94 ? -6.129 8.144 23.964 1.00 96.50 94 SER A CA 1
ATOM 795 C C . SER A 1 94 ? -6.846 7.122 23.072 1.00 96.50 94 SER A C 1
ATOM 797 O O . SER A 1 94 ? -7.514 7.480 22.103 1.00 96.50 94 SER A O 1
ATOM 799 N N . GLY A 1 95 ? -6.724 5.830 23.393 1.00 95.06 95 GLY A N 1
ATOM 800 C CA . GLY A 1 95 ? -7.457 4.793 22.661 1.00 95.06 95 GLY A CA 1
ATOM 801 C C . GLY A 1 95 ? -8.974 4.974 22.769 1.00 95.06 95 GLY A C 1
ATOM 802 O O . GLY A 1 95 ? -9.681 4.760 21.790 1.00 95.06 95 GLY A O 1
ATOM 803 N N . GLN A 1 96 ? -9.456 5.444 23.925 1.00 95.38 96 GLN A N 1
ATOM 804 C CA . GLN A 1 96 ? -10.868 5.751 24.137 1.00 95.38 96 GLN A CA 1
ATOM 805 C C . GLN A 1 96 ? -11.342 6.867 23.205 1.00 95.38 96 GLN A C 1
ATOM 807 O O . GLN A 1 96 ? -12.323 6.687 22.492 1.00 95.38 96 GLN A O 1
ATOM 812 N N . ASP A 1 97 ? -10.627 7.994 23.166 1.00 95.31 97 ASP A N 1
ATOM 813 C CA . ASP A 1 97 ? -11.013 9.133 22.328 1.00 95.31 97 ASP A CA 1
ATOM 814 C C . ASP A 1 97 ? -10.964 8.770 20.843 1.00 95.31 97 ASP A C 1
ATOM 816 O O . ASP A 1 97 ? -11.808 9.220 20.073 1.00 95.31 97 ASP A O 1
ATOM 820 N N . PHE A 1 98 ? -9.989 7.949 20.437 1.00 96.44 98 PHE A N 1
ATOM 821 C CA . PHE A 1 98 ? -9.878 7.465 19.064 1.00 96.44 98 PHE A CA 1
ATOM 822 C C . PHE A 1 98 ? -11.113 6.653 18.656 1.00 96.44 98 PHE A C 1
ATOM 824 O O . PHE A 1 98 ? -11.735 6.957 17.641 1.00 96.44 98 PHE A O 1
ATOM 831 N N . ILE A 1 99 ? -11.510 5.666 19.463 1.00 96.50 99 ILE A N 1
ATOM 832 C CA . ILE A 1 99 ? -12.670 4.813 19.172 1.00 96.50 99 ILE A CA 1
ATOM 833 C C . ILE A 1 99 ? -13.986 5.585 19.280 1.00 96.50 99 ILE A C 1
ATOM 835 O O . ILE A 1 99 ? -14.859 5.424 18.424 1.00 96.50 99 ILE A O 1
ATOM 839 N N . ASN A 1 100 ? -14.116 6.465 20.273 1.00 94.19 100 ASN A N 1
ATOM 840 C CA . ASN A 1 100 ? -15.286 7.324 20.419 1.00 94.19 100 ASN A CA 1
ATOM 841 C C . ASN A 1 100 ? -15.435 8.254 19.215 1.00 94.19 100 ASN A C 1
ATOM 843 O O . ASN A 1 100 ? -16.531 8.374 18.687 1.00 94.19 100 ASN A O 1
ATOM 847 N N . LYS A 1 101 ? -14.350 8.866 18.726 1.00 95.19 101 LYS A N 1
ATOM 848 C CA . LYS A 1 101 ? -14.393 9.699 17.516 1.00 95.19 101 LYS A CA 1
ATOM 849 C C . LYS A 1 101 ? -14.695 8.874 16.264 1.00 95.19 101 LYS A C 1
ATOM 851 O O . LYS A 1 101 ? -15.484 9.303 15.430 1.00 95.19 101 LYS A O 1
ATOM 856 N N . LEU A 1 102 ? -14.096 7.688 16.140 1.00 96.81 102 LEU A N 1
ATOM 857 C CA . LEU A 1 102 ? -14.289 6.819 14.980 1.00 96.81 102 LEU A CA 1
ATOM 858 C C . LEU A 1 102 ? -15.733 6.326 14.848 1.00 96.81 102 LEU A C 1
ATOM 860 O O . LEU A 1 102 ? -16.189 6.132 13.731 1.00 96.81 102 LEU A O 1
ATOM 864 N N . THR A 1 103 ? -16.435 6.117 15.964 1.00 95.62 103 THR A N 1
ATOM 865 C CA . THR A 1 103 ? -17.735 5.419 15.979 1.00 95.62 103 THR A CA 1
ATOM 866 C C . THR A 1 103 ? -18.886 6.259 16.526 1.00 95.62 103 THR A C 1
ATOM 868 O O . THR A 1 103 ? -20.041 5.894 16.350 1.00 95.62 103 THR A O 1
ATOM 871 N N . ASN A 1 104 ? -18.600 7.378 17.194 1.00 94.06 104 ASN A N 1
ATOM 872 C CA . ASN A 1 104 ? -19.560 8.207 17.928 1.00 94.06 104 ASN A CA 1
ATOM 873 C C . ASN A 1 104 ? -20.462 7.402 18.887 1.00 94.06 104 ASN A C 1
ATOM 875 O O . ASN A 1 104 ? -21.639 7.707 19.056 1.00 94.06 104 ASN A O 1
ATOM 879 N N . ASN A 1 105 ? -19.919 6.333 19.484 1.00 89.31 105 ASN A N 1
ATOM 880 C CA . ASN A 1 105 ? -20.651 5.358 20.304 1.00 89.31 105 ASN A CA 1
ATOM 881 C C . ASN A 1 105 ? -21.834 4.662 19.601 1.00 89.31 105 ASN A C 1
ATOM 883 O O . ASN A 1 105 ? -22.610 3.972 20.266 1.00 89.31 105 ASN A O 1
ATOM 887 N N . LEU A 1 106 ? -21.965 4.797 18.278 1.00 94.44 106 LEU A N 1
ATOM 888 C CA . LEU A 1 106 ? -22.974 4.096 17.491 1.00 94.44 106 LEU A CA 1
ATOM 889 C C . LEU A 1 106 ? -22.643 2.595 17.410 1.00 94.44 106 LEU A C 1
ATOM 891 O O . LEU A 1 106 ? -21.466 2.220 17.496 1.00 94.44 106 LEU A O 1
ATOM 895 N N . PRO A 1 107 ? -23.656 1.728 17.219 1.00 94.50 107 PRO A N 1
ATOM 896 C CA . PRO A 1 107 ? -23.434 0.322 16.912 1.00 94.50 107 PRO A CA 1
ATOM 897 C C . PRO A 1 107 ? -22.568 0.170 15.661 1.00 94.50 107 PRO A C 1
ATOM 899 O O . PRO A 1 107 ? -22.915 0.656 14.582 1.00 94.50 107 PRO A O 1
ATOM 902 N N . ALA A 1 108 ? -21.439 -0.512 15.815 1.00 96.44 108 ALA A N 1
ATOM 903 C CA . ALA A 1 108 ? -20.476 -0.721 14.746 1.00 96.44 108 ALA A CA 1
ATOM 904 C C . ALA A 1 108 ? -19.718 -2.032 14.944 1.00 96.44 108 ALA A C 1
ATOM 906 O O . ALA A 1 108 ? -19.636 -2.570 16.052 1.00 96.44 108 ALA A O 1
ATOM 907 N N . LYS A 1 109 ? -19.116 -2.531 13.866 1.00 97.62 109 LYS A N 1
ATOM 908 C CA . LYS A 1 109 ? -18.247 -3.706 13.911 1.00 97.62 109 LYS A CA 1
ATOM 909 C C . LYS A 1 109 ? -16.805 -3.317 13.628 1.00 97.62 109 LYS A C 1
ATOM 911 O O . LYS A 1 109 ? -16.533 -2.616 12.662 1.00 97.62 109 LYS A O 1
ATOM 916 N N . VAL A 1 110 ? -15.867 -3.807 14.431 1.00 98.12 110 VAL A N 1
ATOM 917 C CA . VAL A 1 110 ? -14.427 -3.589 14.238 1.00 98.12 110 VAL A CA 1
ATOM 918 C C . VAL A 1 110 ? -13.730 -4.933 14.069 1.00 98.12 110 VAL A C 1
ATOM 920 O O . VAL A 1 110 ? -13.802 -5.799 14.939 1.00 98.12 110 VAL A O 1
ATOM 923 N N . ILE A 1 111 ? -13.046 -5.100 12.940 1.00 98.38 111 ILE A N 1
ATOM 924 C CA . ILE A 1 111 ? -12.317 -6.311 12.570 1.00 98.38 111 ILE A CA 1
ATOM 925 C C . ILE A 1 111 ? -10.826 -5.974 12.512 1.00 98.38 111 ILE A C 1
ATOM 927 O O . ILE A 1 111 ? -10.384 -5.176 11.685 1.00 98.38 111 ILE A O 1
ATOM 931 N N . VAL A 1 112 ? -10.034 -6.586 13.388 1.00 98.00 112 VAL A N 1
ATOM 932 C CA . VAL A 1 112 ? -8.600 -6.285 13.526 1.00 98.00 112 VAL A CA 1
ATOM 933 C C . VAL A 1 112 ? -7.770 -7.550 13.722 1.00 98.00 112 VAL A C 1
ATOM 935 O O . VAL A 1 112 ? -8.277 -8.603 14.107 1.00 98.00 112 VAL A O 1
ATOM 938 N N . GLY A 1 113 ? -6.468 -7.455 13.455 1.00 96.25 113 GLY A N 1
ATOM 939 C CA . GLY A 1 113 ? -5.518 -8.510 13.802 1.00 96.25 113 GLY A CA 1
ATOM 940 C C . GLY A 1 113 ? -5.257 -8.575 15.310 1.00 96.25 113 GLY A C 1
ATOM 941 O O . GLY A 1 113 ? -5.381 -7.583 16.028 1.00 96.25 113 GLY A O 1
ATOM 942 N N . LYS A 1 114 ? -4.846 -9.742 15.809 1.00 94.75 114 LYS A N 1
ATOM 943 C CA . LYS A 1 114 ? -4.522 -9.962 17.231 1.00 94.75 114 LYS A CA 1
ATOM 944 C C . LYS A 1 114 ? -3.383 -9.086 17.776 1.00 94.75 114 LYS A C 1
ATOM 946 O O . LYS A 1 114 ? -3.329 -8.803 18.976 1.00 94.75 114 LYS A O 1
ATOM 951 N N . ASP A 1 115 ? -2.469 -8.648 16.918 1.00 91.69 115 ASP A N 1
ATOM 952 C CA . ASP A 1 115 ? -1.400 -7.701 17.247 1.00 91.69 115 ASP A CA 1
ATOM 953 C C . ASP A 1 115 ? -1.809 -6.237 17.149 1.00 91.69 115 ASP A C 1
ATOM 955 O O . ASP A 1 115 ? -0.973 -5.378 17.413 1.00 91.69 115 ASP A O 1
ATOM 959 N N . PHE A 1 116 ? -3.068 -5.934 16.826 1.00 95.56 116 PHE A N 1
ATOM 960 C CA . PHE A 1 116 ? -3.526 -4.558 16.772 1.00 95.56 116 PHE A CA 1
ATOM 961 C C . PHE A 1 116 ? -3.273 -3.848 18.109 1.00 95.56 116 PHE A C 1
ATOM 963 O O . PHE A 1 116 ? -3.561 -4.360 19.207 1.00 95.56 116 PHE A O 1
ATOM 970 N N . ARG A 1 117 ? -2.670 -2.666 17.986 1.00 94.81 117 ARG A N 1
ATOM 971 C CA . ARG A 1 117 ? -2.349 -1.746 19.070 1.00 94.81 117 ARG A CA 1
ATOM 972 C C . ARG A 1 117 ? -2.762 -0.344 18.664 1.00 94.81 117 ARG A C 1
ATOM 974 O O . ARG A 1 117 ? -2.616 0.023 17.501 1.00 94.81 117 ARG A O 1
ATOM 981 N N . PHE A 1 118 ? -3.252 0.432 19.621 1.00 95.25 118 PHE A N 1
ATOM 982 C CA . PHE A 1 118 ? -3.737 1.784 19.363 1.00 95.25 118 PHE A CA 1
ATOM 983 C C . PHE A 1 118 ? -3.671 2.675 20.607 1.00 95.25 118 PHE A C 1
ATOM 985 O O . PHE A 1 118 ? -3.343 2.231 21.714 1.00 95.25 118 PHE A O 1
ATOM 992 N N . GLY A 1 119 ? -3.975 3.956 20.393 1.00 94.12 119 GLY A N 1
ATOM 993 C CA . GLY A 1 119 ? -3.854 5.014 21.388 1.00 94.12 119 GLY A CA 1
ATOM 994 C C . GLY A 1 119 ? -2.403 5.393 21.689 1.00 94.12 119 GLY A C 1
ATOM 995 O O . GLY A 1 119 ? -1.450 4.737 21.257 1.00 94.12 119 GLY A O 1
ATOM 996 N N . LYS A 1 120 ? -2.242 6.468 22.463 1.00 93.94 120 LYS A N 1
ATOM 997 C CA . LYS A 1 120 ? -0.944 6.996 22.888 1.00 93.94 120 LYS A CA 1
ATOM 998 C C . LYS A 1 120 ? -0.032 5.888 23.424 1.00 93.94 120 LYS A C 1
ATOM 1000 O O . LYS A 1 120 ? -0.432 5.108 24.291 1.00 93.94 120 LYS A O 1
ATOM 1005 N N . ASN A 1 121 ? 1.199 5.847 22.914 1.00 91.38 121 ASN A N 1
ATOM 1006 C CA . ASN A 1 121 ? 2.228 4.855 23.250 1.00 91.38 121 ASN A CA 1
ATOM 1007 C C . ASN A 1 121 ? 1.806 3.393 23.010 1.00 91.38 121 ASN A C 1
ATOM 1009 O O . ASN A 1 121 ? 2.292 2.504 23.707 1.00 91.38 121 ASN A O 1
ATOM 1013 N N . ALA A 1 122 ? 0.883 3.136 22.072 1.00 92.31 122 ALA A N 1
ATOM 1014 C CA . ALA A 1 122 ? 0.370 1.794 21.779 1.00 92.31 122 ALA A CA 1
ATOM 1015 C C . ALA A 1 122 ? -0.187 1.071 23.029 1.00 92.31 122 ALA A C 1
ATOM 1017 O O . ALA A 1 122 ? -0.092 -0.153 23.150 1.00 92.31 122 ALA A O 1
ATOM 1018 N N . LYS A 1 123 ? -0.748 1.840 23.979 1.00 96.19 123 LYS A N 1
ATOM 1019 C CA . LYS A 1 123 ? -1.178 1.354 25.300 1.00 96.19 123 LYS A CA 1
ATOM 1020 C C . LYS A 1 123 ? -2.314 0.330 25.225 1.00 96.19 123 LYS A C 1
ATOM 1022 O O . LYS A 1 123 ? -2.389 -0.538 26.091 1.00 96.19 123 LYS A O 1
ATOM 1027 N N . TYR A 1 124 ? -3.180 0.440 24.221 1.00 96.88 124 TYR A N 1
ATOM 1028 C CA . TYR A 1 124 ? -4.364 -0.402 24.079 1.00 96.88 124 TYR A CA 1
ATOM 1029 C C . TYR A 1 124 ? -4.113 -1.539 23.090 1.00 96.88 124 TYR A C 1
ATOM 1031 O O . TYR A 1 124 ? -3.408 -1.376 22.093 1.00 96.88 124 TYR A O 1
ATOM 1039 N N . LYS A 1 125 ? -4.704 -2.698 23.367 1.00 96.94 125 LYS A N 1
ATOM 1040 C CA . LYS A 1 125 ? -4.675 -3.925 22.565 1.00 96.94 125 LYS A CA 1
ATOM 1041 C C . LYS A 1 125 ? -6.040 -4.166 21.926 1.00 96.94 125 LYS A C 1
ATOM 1043 O O . LYS A 1 125 ? -7.042 -3.646 22.397 1.00 96.94 125 LYS A O 1
ATOM 1048 N N . ALA A 1 126 ? -6.103 -5.030 20.912 1.00 95.69 126 ALA A N 1
ATOM 1049 C CA . ALA A 1 126 ? -7.362 -5.433 20.272 1.00 95.69 126 ALA A CA 1
ATOM 1050 C C . ALA A 1 126 ? -8.479 -5.826 21.265 1.00 95.69 126 ALA A C 1
ATOM 1052 O O . ALA A 1 126 ? -9.632 -5.457 21.068 1.00 95.69 126 ALA A O 1
ATOM 1053 N N . SER A 1 127 ? -8.134 -6.518 22.357 1.00 94.50 127 SER A N 1
ATOM 1054 C CA . SER A 1 127 ? -9.078 -6.920 23.411 1.00 94.50 127 SER A CA 1
ATOM 1055 C C . SER A 1 127 ? -9.712 -5.754 24.172 1.00 94.50 127 SER A C 1
ATOM 1057 O O . SER A 1 127 ? -10.767 -5.927 24.770 1.00 94.50 127 SER A O 1
ATOM 1059 N N . ASP A 1 128 ? -9.087 -4.576 24.166 1.00 96.00 128 ASP A N 1
ATOM 1060 C CA . ASP A 1 128 ? -9.581 -3.411 24.902 1.00 96.00 128 ASP A CA 1
ATOM 1061 C C . ASP A 1 128 ? -10.718 -2.698 24.154 1.00 96.00 128 ASP A C 1
ATOM 1063 O O . ASP A 1 128 ? -11.459 -1.930 24.761 1.00 96.00 128 ASP A O 1
ATOM 1067 N N . LEU A 1 129 ? -10.908 -2.972 22.856 1.00 95.12 129 LEU A N 1
ATOM 1068 C CA . LEU A 1 129 ? -11.965 -2.365 22.036 1.00 95.12 129 LEU A CA 1
ATOM 1069 C C . LEU A 1 129 ? -13.365 -2.591 22.627 1.00 95.12 129 LEU A C 1
ATOM 1071 O O . LEU A 1 129 ? -14.146 -1.648 22.730 1.00 95.12 129 LEU A O 1
ATOM 1075 N N . SER A 1 130 ? -13.658 -3.819 23.064 1.00 89.69 130 SER A N 1
ATOM 1076 C CA . SER A 1 130 ? -14.955 -4.176 23.654 1.00 89.69 130 SER A CA 1
ATOM 1077 C C . SER A 1 130 ? -15.161 -3.601 25.057 1.00 89.69 130 SER A C 1
ATOM 1079 O O . SER A 1 130 ? -16.292 -3.521 25.521 1.00 89.69 130 SER A O 1
ATOM 1081 N N . LEU A 1 131 ? -14.080 -3.218 25.748 1.00 90.62 131 LEU A N 1
ATOM 1082 C CA . LEU A 1 131 ? -14.147 -2.564 27.061 1.00 90.62 131 LEU A CA 1
ATOM 1083 C C . LEU A 1 131 ? -14.393 -1.055 26.929 1.00 90.62 131 LEU A C 1
ATOM 1085 O O . LEU A 1 131 ? -15.041 -0.456 27.780 1.00 90.62 131 LEU A O 1
ATOM 1089 N N . ILE A 1 132 ? -13.859 -0.456 25.865 1.00 89.75 132 ILE A N 1
ATOM 1090 C CA . ILE A 1 132 ? -13.938 0.975 25.554 1.00 89.75 132 ILE A CA 1
ATOM 1091 C C . ILE A 1 132 ? -15.342 1.380 25.107 1.00 89.75 132 ILE A C 1
ATOM 1093 O O . ILE A 1 132 ? -15.843 2.421 25.527 1.00 89.75 132 ILE A O 1
ATOM 1097 N N . ASN A 1 133 ? -15.969 0.581 24.242 1.00 87.44 133 ASN A N 1
ATOM 1098 C CA . ASN A 1 133 ? -17.312 0.852 23.746 1.00 87.44 133 ASN A CA 1
ATOM 1099 C C . ASN A 1 133 ? -18.114 -0.464 23.675 1.00 87.44 133 ASN A C 1
ATOM 1101 O O . ASN A 1 133 ? -17.841 -1.295 22.805 1.00 87.44 133 ASN A O 1
ATOM 1105 N N . PRO A 1 134 ? -19.116 -0.660 24.557 1.00 87.94 134 PRO A N 1
ATOM 1106 C CA . PRO A 1 134 ? -19.909 -1.888 24.606 1.00 87.94 134 PRO A CA 1
ATOM 1107 C C . PRO A 1 134 ? -20.825 -2.075 23.386 1.00 87.94 134 PRO A C 1
ATOM 1109 O O . PRO A 1 134 ? -21.302 -3.184 23.159 1.00 87.94 134 PRO A O 1
ATOM 1112 N N . ASN A 1 135 ? -21.049 -1.029 22.582 1.00 91.12 135 ASN A N 1
ATOM 1113 C CA . ASN A 1 135 ? -21.821 -1.111 21.339 1.00 91.12 135 ASN A CA 1
ATOM 1114 C C . ASN A 1 135 ? -20.993 -1.660 20.162 1.00 91.12 135 ASN A C 1
ATOM 1116 O O . ASN A 1 135 ? -21.526 -1.820 19.063 1.00 91.12 135 ASN A O 1
ATOM 1120 N N . LEU A 1 136 ? -19.699 -1.943 20.364 1.00 93.69 136 LEU A N 1
ATOM 1121 C CA . LEU A 1 136 ? -18.856 -2.537 19.333 1.00 93.69 136 LEU A CA 1
ATOM 1122 C C . LEU A 1 136 ? -18.960 -4.053 19.314 1.00 93.69 136 LEU A C 1
ATOM 1124 O O . LEU A 1 136 ? -18.621 -4.740 20.278 1.00 93.69 136 LEU A O 1
ATOM 1128 N N . GLN A 1 137 ? -19.277 -4.584 18.139 1.00 95.69 137 GLN A N 1
ATOM 1129 C CA . GLN A 1 137 ? -18.956 -5.963 17.824 1.00 95.69 137 GLN A CA 1
ATOM 1130 C C . GLN A 1 137 ? -17.483 -6.043 17.404 1.00 95.69 137 GLN A C 1
ATOM 1132 O O . GLN A 1 137 ? -17.091 -5.500 16.374 1.00 95.69 137 GLN A O 1
ATOM 1137 N N . VAL A 1 138 ? -16.651 -6.732 18.182 1.00 96.81 138 VAL A N 1
ATOM 1138 C CA . VAL A 1 138 ? -15.215 -6.860 17.891 1.00 96.81 138 VAL A CA 1
ATOM 1139 C C . VAL A 1 138 ? -14.907 -8.265 17.384 1.00 96.81 138 VAL A C 1
ATOM 1141 O O . VAL A 1 138 ? -15.211 -9.252 18.050 1.00 96.81 138 VAL A O 1
ATOM 1144 N N . GLU A 1 139 ? -14.281 -8.366 16.213 1.00 97.44 139 GLU A N 1
ATOM 1145 C CA . GLU A 1 139 ? -13.770 -9.623 15.660 1.00 97.44 139 GLU A CA 1
ATOM 1146 C C . GLU A 1 139 ? -12.243 -9.543 15.550 1.00 97.44 139 GLU A C 1
ATOM 1148 O O . GLU A 1 139 ? -11.693 -8.753 14.781 1.00 97.44 139 GLU A O 1
ATOM 1153 N N . ILE A 1 140 ? -11.547 -10.358 16.346 1.00 97.56 140 ILE A N 1
ATOM 1154 C CA . ILE A 1 140 ? -10.082 -10.400 16.386 1.00 97.56 140 ILE A CA 1
ATOM 1155 C C . ILE A 1 140 ? -9.613 -11.627 15.607 1.00 97.56 140 ILE A C 1
ATOM 1157 O O . ILE A 1 140 ? -9.938 -12.754 15.979 1.00 97.56 140 ILE A O 1
ATOM 1161 N N . LEU A 1 141 ? -8.840 -11.420 14.541 1.00 96.44 141 LEU A N 1
ATOM 1162 C CA . LEU A 1 141 ? -8.294 -12.514 13.737 1.00 96.44 141 LEU A CA 1
ATOM 1163 C C . LEU A 1 141 ? -6.866 -12.877 14.156 1.00 96.44 141 LEU A C 1
ATOM 1165 O O . LEU A 1 141 ? -6.024 -12.011 14.411 1.00 96.44 141 LEU A O 1
ATOM 1169 N N . GLU A 1 142 ? -6.582 -14.179 14.171 1.00 94.69 142 GLU A N 1
ATOM 1170 C CA . GLU A 1 142 ? -5.215 -14.699 14.240 1.00 94.69 142 GLU A CA 1
ATOM 1171 C C . GLU A 1 142 ? -4.432 -14.361 12.962 1.00 94.69 142 GLU A C 1
ATOM 1173 O O . GLU A 1 142 ? -5.000 -14.036 11.915 1.00 94.69 142 GLU A O 1
ATOM 1178 N N . PHE A 1 143 ? -3.105 -14.470 13.030 1.00 88.50 143 PHE A N 1
ATOM 1179 C CA . PHE A 1 143 ? -2.257 -14.243 11.865 1.00 88.50 143 PHE A CA 1
ATOM 1180 C C . PHE A 1 143 ? -2.539 -15.244 10.751 1.00 88.50 143 PHE A C 1
ATOM 1182 O O . PHE A 1 143 ? -2.504 -16.458 10.962 1.00 88.50 143 PHE A O 1
ATOM 1189 N N . TYR A 1 144 ? -2.693 -14.724 9.537 1.00 88.88 144 TYR A N 1
ATOM 1190 C CA . TYR A 1 144 ? -2.533 -15.543 8.348 1.00 88.88 144 TYR A CA 1
ATOM 1191 C C . TYR A 1 144 ? -1.065 -15.946 8.209 1.00 88.88 144 TYR A C 1
ATOM 1193 O O . TYR A 1 144 ? -0.174 -15.092 8.272 1.00 88.88 144 TYR A O 1
ATOM 1201 N N . LYS A 1 145 ? -0.825 -17.243 8.019 1.00 87.12 145 LYS A N 1
ATOM 1202 C CA . LYS A 1 145 ? 0.512 -17.794 7.827 1.00 87.12 145 LYS A CA 1
ATOM 1203 C C . LYS A 1 145 ? 0.675 -18.277 6.396 1.00 87.12 145 LYS A C 1
ATOM 1205 O O . LYS A 1 145 ? -0.159 -19.030 5.902 1.00 87.12 145 LYS A O 1
ATOM 1210 N N . PHE A 1 146 ? 1.775 -17.887 5.772 1.00 82.44 146 PHE A N 1
ATOM 1211 C CA . PHE A 1 146 ? 2.251 -18.460 4.522 1.00 82.4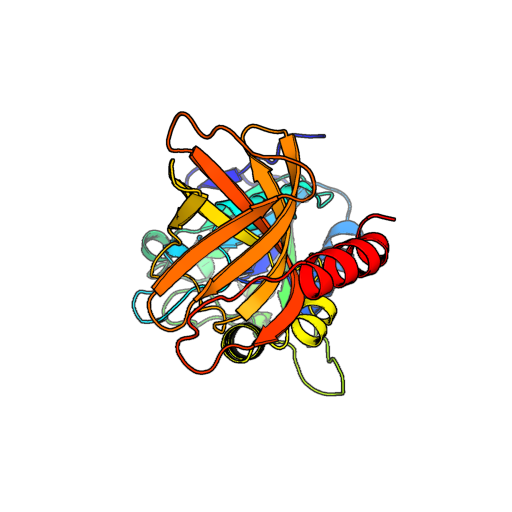4 146 PHE A CA 1
ATOM 1212 C C . PHE A 1 146 ? 3.511 -19.269 4.829 1.00 82.44 146 PHE A C 1
ATOM 1214 O O . PHE A 1 146 ? 4.412 -18.766 5.493 1.00 82.44 146 PHE A O 1
ATOM 1221 N N . ASN A 1 147 ? 3.552 -20.540 4.423 1.00 86.12 147 ASN A N 1
ATOM 1222 C CA . ASN A 1 147 ? 4.642 -21.465 4.769 1.00 86.12 147 ASN A CA 1
ATOM 1223 C C . ASN A 1 147 ? 5.004 -21.454 6.272 1.00 86.12 147 ASN A C 1
ATOM 1225 O O . ASN A 1 147 ? 6.172 -21.433 6.642 1.00 86.12 147 ASN A O 1
ATOM 1229 N N . ASN A 1 148 ? 3.988 -21.451 7.144 1.00 85.25 148 ASN A N 1
ATOM 1230 C CA . ASN A 1 148 ? 4.097 -21.372 8.611 1.00 85.25 148 ASN A CA 1
ATOM 1231 C C . ASN A 1 148 ? 4.661 -20.067 9.210 1.00 85.25 148 ASN A C 1
ATOM 1233 O O . ASN A 1 148 ? 4.680 -19.948 10.439 1.00 85.25 148 ASN A O 1
ATOM 1237 N N . SER A 1 149 ? 4.986 -19.063 8.395 1.00 85.88 149 SER A N 1
ATOM 1238 C CA . SER A 1 149 ? 5.431 -17.738 8.845 1.00 85.88 149 SER A CA 1
ATOM 1239 C C . SER A 1 149 ? 4.341 -16.684 8.659 1.00 85.88 149 SER A C 1
ATOM 1241 O O . SER A 1 149 ? 3.547 -16.745 7.719 1.00 85.88 149 SER A O 1
ATOM 1243 N N . LYS A 1 150 ? 4.267 -15.717 9.582 1.00 89.69 150 LYS A N 1
ATOM 1244 C CA . LYS A 1 150 ? 3.416 -14.527 9.418 1.00 89.69 150 LYS A CA 1
ATOM 1245 C C . LYS A 1 150 ? 3.934 -13.735 8.215 1.00 89.69 150 LYS A C 1
ATOM 1247 O O . LYS A 1 150 ? 5.134 -13.684 8.020 1.00 89.69 150 LYS A O 1
ATOM 1252 N N . ILE A 1 151 ? 3.038 -13.105 7.459 1.00 92.12 151 ILE A N 1
ATOM 1253 C CA . ILE A 1 151 ? 3.422 -12.100 6.460 1.00 92.12 151 ILE A CA 1
ATOM 1254 C C . ILE A 1 151 ? 3.486 -10.736 7.152 1.00 92.12 151 ILE A C 1
ATOM 1256 O O . ILE A 1 151 ? 2.507 -10.321 7.781 1.00 92.12 151 ILE A O 1
ATOM 1260 N N . SER A 1 152 ? 4.614 -10.040 7.044 1.00 91.62 152 SER A N 1
ATOM 1261 C CA . SER A 1 152 ? 4.805 -8.684 7.564 1.00 91.62 152 SER A CA 1
ATOM 1262 C C . SER A 1 152 ? 5.300 -7.720 6.488 1.00 91.62 152 SER A C 1
ATOM 1264 O O . SER A 1 152 ? 6.009 -8.110 5.564 1.00 91.62 152 SER A O 1
ATOM 1266 N N . THR A 1 153 ? 4.984 -6.429 6.628 1.00 92.44 153 THR A N 1
ATOM 1267 C CA . THR A 1 153 ? 5.499 -5.394 5.718 1.00 92.44 153 THR A CA 1
ATOM 1268 C C . THR A 1 153 ? 7.029 -5.365 5.684 1.00 92.44 153 THR A C 1
ATOM 1270 O O . THR A 1 153 ? 7.602 -5.146 4.625 1.00 92.44 153 THR A O 1
ATOM 1273 N N . SER A 1 154 ? 7.705 -5.628 6.807 1.00 92.38 154 SER A N 1
ATOM 1274 C CA . SER A 1 154 ? 9.172 -5.686 6.863 1.00 92.38 154 SER A CA 1
ATOM 1275 C C . SER A 1 154 ? 9.751 -6.789 5.974 1.00 92.38 154 SER A C 1
ATOM 1277 O O . SER A 1 154 ? 10.711 -6.536 5.256 1.00 92.38 154 SER A O 1
ATOM 1279 N N . GLU A 1 155 ? 9.151 -7.981 5.964 1.00 94.44 155 GLU A N 1
ATOM 1280 C CA . GLU A 1 155 ? 9.568 -9.065 5.061 1.00 94.44 155 GLU A CA 1
ATOM 1281 C C . GLU A 1 155 ? 9.282 -8.713 3.598 1.00 94.44 155 GLU A C 1
ATOM 1283 O O . GLU A 1 155 ? 10.111 -8.965 2.730 1.00 94.44 155 GLU A O 1
ATOM 1288 N N . LEU A 1 156 ? 8.142 -8.074 3.309 1.00 96.62 156 LEU A N 1
ATOM 1289 C CA . LEU A 1 156 ? 7.822 -7.632 1.947 1.00 96.62 156 LEU A CA 1
ATOM 1290 C C . LEU A 1 156 ? 8.829 -6.589 1.439 1.00 96.62 156 LEU A C 1
ATOM 1292 O O . LEU A 1 156 ? 9.250 -6.666 0.288 1.00 96.62 156 LEU A O 1
ATOM 1296 N N . LYS A 1 157 ? 9.263 -5.654 2.294 1.00 96.00 157 LYS A N 1
ATOM 1297 C CA . LYS A 1 157 ? 10.318 -4.683 1.963 1.00 96.00 157 LYS A CA 1
ATOM 1298 C C . LYS A 1 157 ? 11.648 -5.368 1.659 1.00 96.00 157 LYS A C 1
ATOM 1300 O O . LYS A 1 157 ? 12.265 -5.048 0.652 1.00 96.00 157 LYS A O 1
ATOM 1305 N N . GLN A 1 158 ? 12.035 -6.372 2.447 1.00 96.50 158 GLN A N 1
ATOM 1306 C CA . GLN A 1 158 ? 1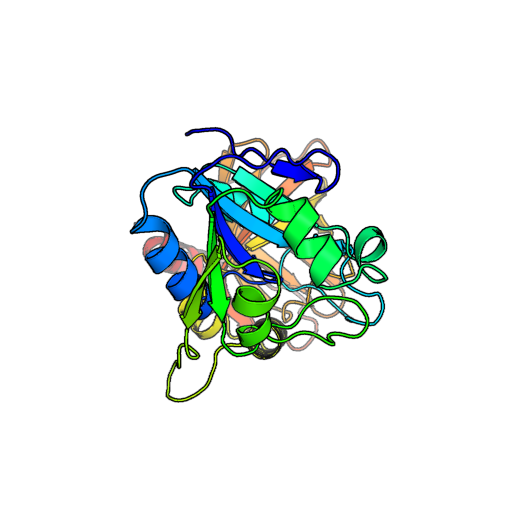3.234 -7.165 2.158 1.00 96.50 158 GLN A CA 1
ATOM 1307 C C . GLN A 1 158 ? 13.146 -7.859 0.793 1.00 96.50 158 GLN A C 1
ATOM 1309 O O . GLN A 1 158 ? 14.117 -7.869 0.046 1.00 96.50 158 GLN A O 1
ATOM 1314 N N . LEU A 1 159 ? 11.983 -8.402 0.416 1.00 97.75 159 LEU A N 1
ATOM 1315 C CA . LEU A 1 159 ? 11.805 -9.008 -0.910 1.00 97.75 159 LEU A CA 1
ATOM 1316 C C . LEU A 1 159 ? 11.941 -7.983 -2.049 1.00 97.75 159 LEU A C 1
ATOM 1318 O O . LEU A 1 159 ? 12.504 -8.320 -3.091 1.00 97.75 159 LEU A O 1
ATOM 1322 N N . VAL A 1 160 ? 11.477 -6.741 -1.854 1.00 97.62 160 VAL A N 1
ATOM 1323 C CA . VAL A 1 160 ? 11.695 -5.624 -2.797 1.00 97.62 160 VAL A CA 1
ATOM 1324 C C . VAL A 1 160 ? 13.190 -5.312 -2.928 1.00 97.62 160 VAL A C 1
ATOM 1326 O O . VAL A 1 160 ? 13.713 -5.249 -4.044 1.00 97.62 160 VAL A O 1
ATOM 1329 N N . GLU A 1 161 ? 13.887 -5.188 -1.799 1.00 96.25 161 GLU A N 1
ATOM 1330 C CA . GLU A 1 161 ? 15.321 -4.882 -1.733 1.00 96.25 161 GLU A CA 1
ATOM 1331 C C . GLU A 1 161 ? 16.191 -5.993 -2.334 1.00 96.25 161 GLU A C 1
ATOM 1333 O O . GLU A 1 161 ? 17.193 -5.699 -2.980 1.00 96.25 161 GLU A O 1
ATOM 1338 N N . PHE A 1 162 ? 15.804 -7.263 -2.175 1.00 96.62 162 PHE A N 1
ATOM 1339 C CA . PHE A 1 162 ? 16.482 -8.411 -2.788 1.00 96.62 162 PHE A CA 1
ATOM 1340 C C . PHE A 1 162 ? 16.049 -8.675 -4.238 1.00 96.62 162 PHE A C 1
ATOM 1342 O O . PHE A 1 162 ? 16.709 -9.429 -4.951 1.00 96.62 162 PHE A O 1
ATOM 1349 N N . GLY A 1 163 ? 14.953 -8.062 -4.692 1.00 96.94 163 GLY A N 1
ATOM 1350 C CA . GLY A 1 163 ? 14.426 -8.226 -6.044 1.00 96.94 163 GLY A CA 1
ATOM 1351 C C . GLY A 1 163 ? 13.687 -9.546 -6.294 1.00 96.94 163 GLY A C 1
ATOM 1352 O O . GLY A 1 163 ? 13.512 -9.913 -7.457 1.00 96.94 163 GLY A O 1
ATOM 1353 N N . ASP A 1 164 ? 13.226 -10.251 -5.251 1.00 97.62 164 ASP A N 1
ATOM 1354 C CA . ASP A 1 164 ? 12.395 -11.461 -5.387 1.00 97.62 164 ASP A CA 1
ATOM 1355 C C . ASP A 1 164 ? 10.921 -11.090 -5.608 1.00 97.62 164 ASP A C 1
ATOM 1357 O O . ASP A 1 164 ? 10.040 -11.254 -4.758 1.00 97.62 164 ASP A O 1
ATOM 1361 N N . ILE A 1 165 ? 10.660 -10.558 -6.801 1.00 98.06 165 ILE A N 1
ATOM 1362 C CA . ILE A 1 165 ? 9.339 -10.086 -7.221 1.00 98.06 165 ILE A CA 1
ATOM 1363 C C . ILE A 1 165 ? 8.323 -11.225 -7.287 1.00 98.06 165 ILE A C 1
ATOM 1365 O O . ILE A 1 165 ? 7.145 -11.027 -6.989 1.00 98.06 165 ILE A O 1
ATOM 1369 N N . LYS A 1 166 ? 8.760 -12.431 -7.661 1.00 97.06 166 LYS A N 1
ATOM 1370 C CA . LY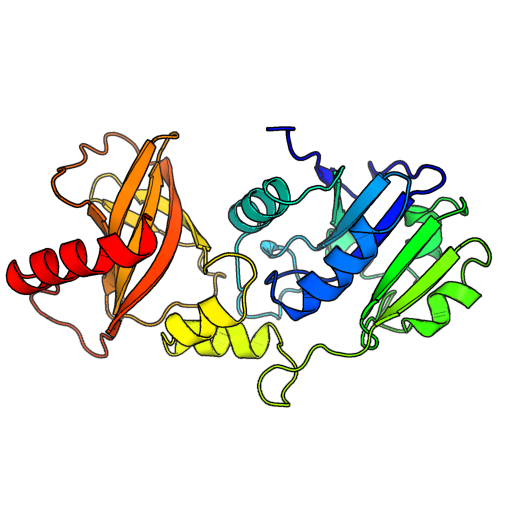S A 1 166 ? 7.862 -13.579 -7.785 1.00 97.06 166 LYS A CA 1
ATOM 1371 C C . LYS A 1 166 ? 7.285 -13.968 -6.427 1.00 97.06 166 LYS A C 1
ATOM 1373 O O . LYS A 1 166 ? 6.069 -14.136 -6.318 1.00 97.06 166 LYS A O 1
ATOM 1378 N N . LEU A 1 167 ? 8.133 -14.112 -5.407 1.00 97.31 167 LEU A N 1
ATOM 1379 C CA . LEU A 1 167 ? 7.656 -14.393 -4.058 1.00 97.31 167 LEU A CA 1
ATOM 1380 C C . LEU A 1 167 ? 6.852 -13.209 -3.521 1.00 97.31 167 LEU A C 1
ATOM 1382 O O . LEU A 1 167 ? 5.747 -13.422 -3.026 1.00 97.31 167 LEU A O 1
ATOM 1386 N N . LEU A 1 168 ? 7.341 -11.978 -3.694 1.00 98.19 168 LEU A N 1
ATOM 1387 C CA . LEU A 1 168 ? 6.648 -10.765 -3.260 1.00 98.19 168 LEU A CA 1
ATOM 1388 C C . LEU A 1 168 ? 5.199 -10.712 -3.764 1.00 98.19 168 LEU A C 1
ATOM 1390 O O . LEU A 1 168 ? 4.271 -10.617 -2.962 1.00 98.19 168 LEU A O 1
ATOM 1394 N N . ASN A 1 169 ? 4.995 -10.842 -5.077 1.00 97.75 169 ASN A N 1
ATOM 1395 C CA . ASN A 1 169 ? 3.669 -10.777 -5.692 1.00 97.75 169 ASN A CA 1
ATOM 1396 C C . ASN A 1 169 ? 2.759 -11.931 -5.247 1.00 97.75 169 ASN A C 1
ATOM 1398 O O . ASN A 1 169 ? 1.553 -11.742 -5.138 1.00 97.75 169 ASN A O 1
ATOM 1402 N N . SER A 1 170 ? 3.315 -13.097 -4.897 1.00 96.69 170 SER A N 1
ATOM 1403 C CA . SER A 1 170 ? 2.525 -14.212 -4.350 1.00 96.69 170 SER A CA 1
ATOM 1404 C C . SER A 1 170 ? 1.974 -13.961 -2.937 1.00 96.69 170 SER A C 1
ATOM 1406 O O . SER A 1 170 ? 1.065 -14.665 -2.498 1.00 96.69 170 SER A O 1
ATOM 1408 N N . LEU A 1 171 ? 2.511 -12.966 -2.220 1.00 97.56 171 LEU A N 1
ATOM 1409 C CA . LEU A 1 171 ? 2.101 -12.595 -0.861 1.00 97.56 171 LEU A CA 1
ATOM 1410 C C . LEU A 1 171 ? 1.157 -11.383 -0.828 1.00 97.56 171 LEU A C 1
ATOM 1412 O O . LEU A 1 171 ? 0.604 -11.061 0.232 1.00 97.56 171 LEU A O 1
ATOM 1416 N N . LEU A 1 172 ? 0.963 -10.712 -1.964 1.00 97.62 172 LEU A N 1
ATOM 1417 C CA . LEU A 1 172 ? 0.132 -9.521 -2.099 1.00 97.62 172 LEU A CA 1
ATOM 1418 C C . LEU A 1 172 ? -1.238 -9.846 -2.709 1.00 97.62 172 LEU A C 1
ATOM 1420 O O . LEU A 1 172 ? -1.419 -10.865 -3.368 1.00 97.62 172 LEU A O 1
ATOM 1424 N N . VAL A 1 173 ? -2.222 -8.974 -2.476 1.00 96.69 173 VAL A N 1
ATOM 1425 C CA . VAL A 1 173 ? -3.531 -9.058 -3.158 1.00 96.69 173 VAL A CA 1
ATOM 1426 C C . VAL A 1 173 ? -3.442 -8.525 -4.589 1.00 96.69 173 VAL A C 1
ATOM 1428 O O . VAL A 1 173 ? -4.081 -9.053 -5.493 1.00 96.69 173 VAL A O 1
ATOM 1431 N N . TYR A 1 174 ? -2.635 -7.485 -4.781 1.00 96.31 174 TYR A N 1
ATOM 1432 C CA . TYR A 1 174 ? -2.310 -6.893 -6.074 1.00 96.31 174 TYR A CA 1
ATOM 1433 C C . TYR A 1 174 ? -0.797 -6.940 -6.250 1.00 96.31 174 TYR A C 1
ATOM 1435 O O . TYR A 1 174 ? -0.080 -6.821 -5.257 1.00 96.31 174 TYR A O 1
ATOM 1443 N N . ASN A 1 175 ? -0.304 -7.081 -7.483 1.00 97.38 175 ASN A N 1
ATOM 1444 C CA . ASN A 1 175 ? 1.140 -7.060 -7.722 1.00 97.38 175 ASN A CA 1
ATOM 1445 C C . ASN A 1 175 ? 1.763 -5.775 -7.177 1.00 97.38 175 ASN A C 1
ATOM 1447 O O . ASN A 1 175 ? 1.100 -4.737 -7.089 1.00 97.38 175 ASN A O 1
ATOM 1451 N N . TYR A 1 176 ? 3.045 -5.849 -6.842 1.00 98.38 176 TYR A N 1
ATOM 1452 C CA . TYR A 1 176 ? 3.818 -4.717 -6.372 1.00 98.38 176 TYR A CA 1
ATOM 1453 C C . TYR A 1 176 ? 3.705 -3.549 -7.355 1.00 98.38 176 TYR A C 1
ATOM 1455 O O . TYR A 1 176 ? 4.033 -3.676 -8.535 1.00 98.38 176 TYR A O 1
ATOM 1463 N N . ASN A 1 177 ? 3.188 -2.424 -6.866 1.00 97.75 177 ASN A N 1
ATOM 1464 C CA . ASN A 1 177 ? 2.982 -1.228 -7.665 1.00 97.75 177 ASN A CA 1
ATOM 1465 C C . ASN A 1 177 ? 3.268 0.036 -6.862 1.00 97.75 177 ASN A C 1
ATOM 1467 O O . ASN A 1 177 ? 3.101 0.054 -5.639 1.00 97.75 177 ASN A O 1
ATOM 1471 N N . PHE A 1 178 ? 3.725 1.055 -7.574 1.00 97.94 178 PHE A N 1
ATOM 1472 C CA . PHE A 1 178 ? 4.092 2.362 -7.053 1.00 97.94 178 PHE A CA 1
ATOM 1473 C C . PHE A 1 178 ? 3.959 3.415 -8.160 1.00 97.94 178 PHE A C 1
ATOM 1475 O O . PHE A 1 178 ? 3.839 3.075 -9.340 1.00 97.94 178 PHE A O 1
ATOM 1482 N N . SER A 1 179 ? 4.003 4.689 -7.786 1.00 97.44 179 SER A N 1
ATOM 1483 C CA . SER A 1 179 ? 3.979 5.814 -8.721 1.00 97.44 179 SER A CA 1
ATOM 1484 C C . SER A 1 179 ? 5.322 6.545 -8.782 1.00 97.44 179 SER A C 1
ATOM 1486 O O . SER A 1 179 ? 6.184 6.405 -7.907 1.00 97.44 179 SER A O 1
ATOM 1488 N N . GLY A 1 180 ? 5.509 7.321 -9.846 1.00 97.00 180 GLY A N 1
ATOM 1489 C CA . GLY A 1 180 ? 6.666 8.191 -10.030 1.00 97.00 180 GLY A CA 1
ATOM 1490 C C . GLY A 1 180 ? 6.385 9.336 -10.998 1.00 97.00 180 GLY A C 1
ATOM 1491 O O . GLY A 1 180 ? 5.279 9.467 -11.534 1.00 97.00 180 GLY A O 1
ATOM 1492 N N . THR A 1 181 ? 7.410 10.144 -11.243 1.00 97.06 181 THR A N 1
ATOM 1493 C CA . THR A 1 181 ? 7.403 11.193 -12.269 1.00 97.06 181 THR A CA 1
ATOM 1494 C C . THR A 1 181 ? 8.164 10.694 -13.487 1.00 97.06 181 THR A C 1
ATOM 1496 O O . THR A 1 181 ? 9.340 10.360 -13.387 1.00 97.06 181 THR A O 1
ATOM 1499 N N . LEU A 1 182 ? 7.487 10.616 -14.632 1.00 97.38 182 LEU A N 1
ATOM 1500 C CA . LEU A 1 182 ? 8.085 10.286 -15.920 1.00 97.38 182 LEU A CA 1
ATOM 1501 C C . LEU A 1 182 ? 8.598 11.560 -16.593 1.00 97.38 182 LEU A C 1
ATOM 1503 O O . LEU A 1 182 ? 7.805 12.452 -16.907 1.00 97.38 182 LEU A O 1
ATOM 1507 N N . ASN A 1 183 ? 9.898 11.596 -16.860 1.00 95.94 183 ASN A N 1
ATOM 1508 C CA . ASN A 1 183 ? 10.595 12.698 -17.510 1.00 95.94 183 ASN A CA 1
ATOM 1509 C C . ASN A 1 183 ? 10.598 12.555 -19.040 1.00 95.94 183 ASN A C 1
ATOM 1511 O O . ASN A 1 183 ? 10.321 11.490 -19.595 1.00 95.94 183 ASN A O 1
ATOM 1515 N N . ILE A 1 184 ? 10.941 13.645 -19.734 1.00 93.44 184 ILE A N 1
ATOM 1516 C CA . ILE A 1 184 ? 10.978 13.724 -21.208 1.00 93.44 184 ILE A CA 1
ATOM 1517 C C . ILE A 1 184 ? 11.946 12.696 -21.818 1.00 93.44 184 ILE A C 1
ATOM 1519 O O . ILE A 1 184 ? 11.695 12.169 -22.897 1.00 93.44 184 ILE A O 1
ATOM 1523 N N . ASP A 1 185 ? 13.030 12.370 -21.114 1.00 92.06 185 ASP A N 1
ATOM 1524 C CA . ASP A 1 185 ? 14.042 11.392 -21.531 1.00 92.06 185 ASP A CA 1
ATOM 1525 C C . ASP A 1 185 ? 13.686 9.936 -21.167 1.00 92.06 185 ASP A C 1
ATOM 1527 O O . ASP A 1 185 ? 14.548 9.059 -21.205 1.00 92.06 185 ASP A O 1
ATOM 1531 N N . ALA A 1 186 ? 12.426 9.679 -20.796 1.00 93.50 186 ALA A N 1
ATOM 1532 C CA . ALA A 1 186 ? 11.919 8.400 -20.298 1.00 93.50 186 ALA A CA 1
ATOM 1533 C C . ALA A 1 186 ? 12.554 7.913 -18.980 1.00 93.50 186 ALA A C 1
ATOM 1535 O O . ALA A 1 186 ? 12.316 6.766 -18.575 1.00 93.50 186 ALA A O 1
ATOM 1536 N N . SER A 1 187 ? 13.320 8.764 -18.287 1.00 95.19 187 SER A N 1
ATOM 1537 C CA . SER A 1 187 ? 13.710 8.494 -16.906 1.00 95.19 187 SER A CA 1
ATOM 1538 C C . SER A 1 187 ? 12.512 8.634 -15.965 1.00 95.19 187 SER A C 1
ATOM 1540 O O . SER A 1 187 ? 11.553 9.357 -16.240 1.00 95.19 187 SER A O 1
ATOM 1542 N N . VAL A 1 188 ? 12.549 7.896 -14.859 1.00 96.94 188 VAL A N 1
ATOM 1543 C CA . VAL A 1 188 ? 11.519 7.917 -13.823 1.00 96.94 188 VAL A CA 1
ATOM 1544 C C . VAL A 1 188 ? 12.143 8.305 -12.495 1.00 96.94 188 VAL A C 1
ATOM 1546 O O . VAL A 1 188 ? 13.031 7.618 -11.984 1.00 96.94 188 VAL A O 1
ATOM 1549 N N . GLU A 1 189 ? 11.618 9.371 -11.906 1.00 96.12 189 GLU A N 1
ATOM 1550 C CA . GLU A 1 189 ? 11.929 9.781 -10.545 1.00 96.12 189 GLU A CA 1
ATOM 1551 C C . GLU A 1 189 ? 10.937 9.146 -9.572 1.00 96.12 189 GLU A C 1
ATOM 1553 O O . GLU A 1 189 ? 9.718 9.271 -9.713 1.00 96.12 189 GLU A O 1
ATOM 1558 N N . LEU A 1 190 ? 11.472 8.442 -8.575 1.00 95.00 190 LEU A N 1
ATOM 1559 C CA . LEU A 1 190 ? 10.693 7.816 -7.512 1.00 95.00 190 LEU A CA 1
ATOM 1560 C C . LEU A 1 190 ? 10.779 8.650 -6.239 1.00 95.00 190 LEU A C 1
ATOM 1562 O O . LEU A 1 190 ? 11.759 9.359 -6.005 1.00 95.00 190 LEU A O 1
ATOM 1566 N N . ASN A 1 191 ? 9.777 8.509 -5.373 1.00 92.81 191 ASN A N 1
ATOM 1567 C CA . ASN A 1 191 ? 9.849 9.089 -4.040 1.00 92.81 191 ASN A CA 1
ATOM 1568 C C . ASN A 1 191 ? 11.081 8.522 -3.298 1.00 92.81 191 ASN A C 1
ATOM 1570 O O . ASN A 1 191 ? 11.209 7.299 -3.203 1.00 92.81 191 ASN A O 1
ATOM 1574 N N . PRO A 1 192 ? 11.971 9.366 -2.742 1.00 91.38 192 PRO A N 1
ATOM 1575 C CA . PRO A 1 192 ? 13.196 8.905 -2.087 1.00 91.38 192 PRO A CA 1
ATOM 1576 C C . PRO A 1 192 ? 12.937 8.068 -0.828 1.00 91.38 192 PRO A C 1
ATOM 1578 O O . PRO A 1 192 ? 13.823 7.339 -0.394 1.00 91.38 192 PRO A O 1
ATOM 1581 N N . ASN A 1 193 ? 11.733 8.160 -0.255 1.00 92.19 193 ASN A N 1
ATOM 1582 C CA . ASN A 1 193 ? 11.307 7.378 0.899 1.00 92.19 193 ASN A CA 1
ATOM 1583 C C . ASN A 1 193 ? 10.552 6.097 0.500 1.00 92.19 193 ASN A C 1
ATOM 1585 O O . ASN A 1 193 ? 10.107 5.369 1.383 1.00 92.19 193 ASN A O 1
ATOM 1589 N N . LEU A 1 194 ? 10.398 5.784 -0.791 1.00 93.94 194 LEU A N 1
ATOM 1590 C CA . LEU A 1 194 ? 9.915 4.472 -1.224 1.00 93.94 194 LEU A CA 1
ATOM 1591 C C . LEU A 1 194 ? 11.008 3.421 -0.982 1.00 93.94 194 LEU A C 1
ATOM 1593 O O . LEU A 1 194 ? 12.193 3.683 -1.176 1.00 93.94 194 LEU A O 1
ATOM 1597 N N . THR A 1 195 ? 10.604 2.218 -0.574 1.00 94.81 195 THR A N 1
ATOM 1598 C CA . THR A 1 195 ? 11.525 1.100 -0.337 1.00 94.81 195 THR A CA 1
ATOM 1599 C C . THR A 1 195 ? 12.350 0.835 -1.599 1.00 94.81 195 THR A C 1
ATOM 1601 O O . THR A 1 195 ? 11.755 0.592 -2.654 1.00 94.81 195 THR A O 1
ATOM 1604 N N . PRO A 1 196 ? 13.694 0.870 -1.522 1.00 93.88 196 PRO A N 1
ATOM 1605 C CA . PRO A 1 196 ? 14.526 0.735 -2.705 1.00 93.88 196 PRO A CA 1
ATOM 1606 C C . PRO A 1 196 ? 14.327 -0.620 -3.381 1.00 93.88 196 PRO A C 1
ATOM 1608 O O . PRO A 1 196 ? 14.670 -1.666 -2.834 1.00 93.88 196 PRO A O 1
ATOM 1611 N N . LEU A 1 197 ? 13.821 -0.602 -4.612 1.00 95.75 197 LEU A N 1
ATOM 1612 C CA . LEU A 1 197 ? 13.821 -1.783 -5.468 1.00 95.75 197 LEU A CA 1
ATOM 1613 C C . LEU A 1 197 ? 15.270 -2.188 -5.775 1.00 95.75 197 LEU A C 1
ATOM 1615 O O . LEU A 1 197 ? 16.121 -1.322 -6.000 1.00 95.75 197 LEU A O 1
ATOM 1619 N N . HIS A 1 198 ? 15.580 -3.484 -5.814 1.00 96.38 198 HIS A N 1
ATOM 1620 C CA . HIS A 1 198 ? 16.890 -3.936 -6.294 1.00 96.38 198 HIS A CA 1
ATOM 1621 C C . HIS A 1 198 ? 17.174 -3.369 -7.704 1.00 96.38 198 HIS A C 1
ATOM 1623 O O . HIS A 1 198 ? 16.266 -3.102 -8.486 1.00 96.38 198 HIS A O 1
ATOM 1629 N N . SER A 1 199 ? 18.435 -3.130 -8.062 1.00 96.38 199 SER A N 1
ATOM 1630 C CA . SER A 1 199 ? 18.751 -2.755 -9.447 1.00 96.38 199 SER A CA 1
ATOM 1631 C C . SER A 1 199 ? 18.508 -3.944 -10.381 1.00 96.38 199 SER A C 1
ATOM 1633 O O . SER A 1 199 ? 18.870 -5.081 -10.072 1.00 96.38 199 SER A O 1
ATOM 1635 N N . GLY A 1 200 ? 17.860 -3.724 -11.516 1.00 96.00 200 GLY A N 1
ATOM 1636 C CA . GLY A 1 200 ? 17.400 -4.811 -12.368 1.00 96.00 200 GLY A CA 1
ATOM 1637 C C . GLY A 1 200 ? 16.553 -4.356 -13.545 1.00 96.00 200 GLY A C 1
ATOM 1638 O O . GLY A 1 200 ? 16.239 -3.179 -13.703 1.00 96.00 200 GLY A O 1
ATOM 1639 N N . ILE A 1 201 ? 16.180 -5.330 -14.366 1.00 97.00 201 ILE A N 1
ATOM 1640 C CA . ILE A 1 201 ? 15.254 -5.184 -15.485 1.00 97.00 201 ILE A CA 1
ATOM 1641 C C . ILE A 1 201 ? 14.000 -5.970 -15.130 1.00 97.00 201 ILE A C 1
ATOM 1643 O O . ILE A 1 201 ? 14.068 -7.173 -14.854 1.00 97.00 201 ILE A O 1
ATOM 1647 N N . TYR A 1 202 ? 12.862 -5.296 -15.147 1.00 98.00 202 TYR A N 1
ATOM 1648 C CA . TYR A 1 202 ? 11.597 -5.815 -14.653 1.00 98.00 202 TYR A CA 1
ATOM 1649 C C . TYR A 1 202 ? 10.540 -5.766 -15.747 1.00 98.00 202 TYR A C 1
ATOM 1651 O O . TYR A 1 202 ? 10.395 -4.744 -16.408 1.00 98.00 202 TYR A O 1
ATOM 1659 N N . LEU A 1 203 ? 9.770 -6.842 -15.916 1.00 98.25 203 LEU A N 1
ATOM 1660 C CA . LEU A 1 203 ? 8.526 -6.783 -16.680 1.00 98.25 203 LEU A CA 1
ATOM 1661 C C . LEU A 1 203 ? 7.529 -5.924 -15.918 1.00 98.25 203 LEU A C 1
ATOM 1663 O O . LEU A 1 203 ? 7.253 -6.195 -14.745 1.00 98.25 203 LEU A O 1
ATOM 1667 N N . ALA A 1 204 ? 6.978 -4.929 -16.601 1.00 98.31 204 ALA A N 1
ATOM 1668 C CA . ALA A 1 204 ? 6.093 -3.967 -15.983 1.00 98.31 204 ALA A CA 1
ATOM 1669 C C . ALA A 1 204 ? 4.926 -3.563 -16.885 1.00 98.31 204 ALA A C 1
ATOM 1671 O O . ALA A 1 204 ? 4.962 -3.672 -18.116 1.00 98.31 204 ALA A O 1
ATOM 1672 N N . LYS A 1 205 ? 3.892 -3.068 -16.217 1.00 97.56 205 LYS A N 1
ATOM 1673 C CA . LYS A 1 205 ? 2.763 -2.354 -16.795 1.00 97.56 205 LYS A CA 1
ATOM 1674 C C . LYS A 1 205 ? 2.840 -0.901 -16.355 1.00 97.56 205 LYS A C 1
ATOM 1676 O O . LYS A 1 205 ? 3.118 -0.629 -15.188 1.00 97.56 205 LYS A O 1
ATOM 1681 N N . PHE A 1 206 ? 2.541 0.000 -17.277 1.00 97.69 206 PHE A N 1
ATOM 1682 C CA . PHE A 1 206 ? 2.558 1.437 -17.051 1.00 97.69 206 PHE A CA 1
ATOM 1683 C C . PHE A 1 206 ? 1.189 2.036 -17.341 1.00 97.69 206 PHE A C 1
ATOM 1685 O O . PHE A 1 206 ? 0.574 1.694 -18.353 1.00 97.69 206 PHE A O 1
ATOM 1692 N N . VAL A 1 207 ? 0.727 2.948 -16.490 1.00 96.69 207 VAL A N 1
ATOM 1693 C CA . VAL A 1 207 ? -0.410 3.821 -16.801 1.00 96.69 207 VAL A CA 1
ATOM 1694 C C . VAL A 1 207 ? 0.097 5.250 -16.891 1.00 96.69 207 VAL A C 1
ATOM 1696 O O . VAL A 1 207 ? 0.648 5.783 -15.934 1.00 96.69 207 VAL A O 1
ATOM 1699 N N . ILE A 1 208 ? -0.076 5.864 -18.062 1.00 94.69 208 ILE A N 1
ATOM 1700 C CA . ILE A 1 208 ? 0.360 7.236 -18.341 1.00 94.69 208 ILE A CA 1
ATOM 1701 C C . ILE A 1 208 ? -0.830 7.983 -18.946 1.00 94.69 208 ILE A C 1
ATOM 1703 O O . ILE A 1 208 ? -1.330 7.589 -20.002 1.00 94.69 208 ILE A O 1
ATOM 1707 N N . LYS A 1 209 ? -1.311 9.051 -18.289 1.00 86.81 209 LYS A N 1
ATOM 1708 C CA . LYS A 1 209 ? -2.480 9.855 -18.729 1.00 86.81 209 LYS A CA 1
ATOM 1709 C C . LYS A 1 209 ? -3.761 9.050 -19.045 1.00 86.81 209 LYS A C 1
ATOM 1711 O O . LYS A 1 209 ? -4.601 9.550 -19.788 1.00 86.81 209 LYS A O 1
ATOM 1716 N N . ASN A 1 210 ? -3.925 7.841 -18.499 1.00 87.44 210 ASN A N 1
ATOM 1717 C CA . ASN A 1 210 ? -5.009 6.862 -18.755 1.00 87.44 210 ASN A CA 1
ATOM 1718 C C . ASN A 1 210 ? -4.763 5.838 -19.874 1.00 87.44 210 ASN A C 1
ATOM 1720 O O . ASN A 1 210 ? -5.631 5.003 -20.129 1.00 87.44 210 ASN A O 1
ATOM 1724 N N . PHE A 1 211 ? -3.602 5.855 -20.525 1.00 93.19 211 PHE A N 1
ATOM 1725 C CA . PHE A 1 211 ? -3.228 4.804 -21.467 1.00 93.19 211 PHE A CA 1
ATOM 1726 C C . PHE A 1 211 ? -2.404 3.731 -20.773 1.00 93.19 211 PHE A C 1
ATOM 1728 O O . PHE A 1 211 ? -1.511 4.032 -19.980 1.00 93.19 211 PHE A O 1
ATOM 1735 N N . LEU A 1 212 ? -2.731 2.483 -21.094 1.00 95.00 212 LEU A N 1
ATOM 1736 C CA . LEU A 1 212 ? -2.055 1.306 -20.584 1.00 95.00 212 LEU A CA 1
ATOM 1737 C C . LEU A 1 212 ? -0.945 0.887 -21.543 1.00 95.00 212 LEU A C 1
ATOM 1739 O O . LEU A 1 212 ? -1.203 0.672 -22.726 1.00 95.00 212 LEU A O 1
ATOM 1743 N N . TYR A 1 213 ? 0.257 0.704 -21.011 1.00 96.31 213 TYR A N 1
ATOM 1744 C CA . TYR A 1 213 ? 1.409 0.222 -21.760 1.00 96.31 213 TYR A CA 1
ATOM 1745 C C . TYR A 1 213 ? 2.054 -0.965 -21.057 1.00 96.31 213 TYR A C 1
ATOM 1747 O O . TYR A 1 213 ? 1.996 -1.096 -19.833 1.00 96.31 213 TYR A O 1
ATOM 1755 N N . TYR A 1 214 ? 2.715 -1.808 -21.843 1.00 97.19 214 TYR A N 1
ATOM 1756 C CA . TYR A 1 214 ? 3.523 -2.917 -21.354 1.00 97.19 214 TYR A CA 1
ATOM 1757 C C . TYR A 1 214 ? 4.965 -2.729 -21.794 1.00 97.19 214 TYR A C 1
ATOM 1759 O O . TYR A 1 214 ? 5.234 -2.269 -22.906 1.00 97.19 214 TYR A O 1
ATOM 1767 N N . GLY A 1 215 ? 5.895 -3.092 -20.921 1.00 97.12 215 GLY A N 1
ATOM 1768 C CA . GLY A 1 215 ? 7.299 -2.879 -21.205 1.00 97.12 215 GLY A CA 1
ATOM 1769 C C . GLY A 1 215 ? 8.222 -3.341 -20.094 1.00 97.12 215 GLY A C 1
ATOM 1770 O O . GLY A 1 215 ? 7.908 -4.253 -19.322 1.00 97.12 215 GLY A O 1
ATOM 1771 N N . LEU A 1 216 ? 9.378 -2.691 -20.040 1.00 97.81 216 LEU A N 1
ATOM 1772 C CA . LEU A 1 216 ? 10.418 -2.919 -19.057 1.00 97.81 216 LEU A CA 1
ATOM 1773 C C . LEU A 1 216 ? 10.565 -1.698 -18.163 1.00 97.81 216 LEU A C 1
ATOM 1775 O O . LEU A 1 216 ? 10.716 -0.584 -18.659 1.00 97.81 216 LEU A O 1
ATOM 1779 N N . PHE A 1 217 ? 10.567 -1.921 -16.855 1.00 97.75 217 PHE A N 1
ATOM 1780 C CA . PHE A 1 217 ? 11.081 -0.960 -15.891 1.00 97.75 217 PHE A CA 1
ATOM 1781 C C . PHE A 1 217 ? 12.534 -1.323 -15.594 1.00 97.75 217 PHE A C 1
ATOM 1783 O O . PHE A 1 217 ? 12.838 -2.468 -15.255 1.00 97.75 217 PHE A O 1
ATOM 1790 N N . ILE A 1 218 ? 13.442 -0.373 -15.768 1.00 96.56 218 ILE A N 1
ATOM 1791 C CA . ILE A 1 218 ? 14.883 -0.588 -15.662 1.00 96.56 218 ILE A CA 1
ATOM 1792 C C . ILE A 1 218 ? 15.378 0.269 -14.513 1.00 96.56 218 ILE A C 1
ATOM 1794 O O . ILE A 1 218 ? 15.303 1.491 -14.574 1.00 96.56 218 ILE A O 1
ATOM 1798 N N . LYS A 1 219 ? 15.900 -0.371 -13.472 1.00 95.06 219 LYS A N 1
ATOM 1799 C CA . LYS A 1 219 ? 16.589 0.306 -12.380 1.00 95.06 219 LYS A CA 1
ATOM 1800 C C . LYS A 1 219 ? 18.079 0.032 -12.487 1.00 95.06 219 LYS A C 1
ATOM 1802 O O . LYS A 1 219 ? 18.535 -1.074 -12.195 1.00 95.06 219 LYS A O 1
ATOM 1807 N N . GLU A 1 220 ? 18.837 1.038 -12.891 1.00 91.25 220 GLU A N 1
ATOM 1808 C CA . GLU A 1 220 ? 20.285 0.927 -13.037 1.00 91.25 220 GLU A CA 1
ATOM 1809 C C . GLU A 1 220 ? 21.003 0.867 -11.676 1.00 91.25 220 GLU A C 1
ATOM 1811 O O . GLU A 1 220 ? 20.422 1.115 -10.613 1.00 91.25 220 GLU A O 1
ATOM 1816 N N . PHE A 1 221 ? 22.282 0.487 -11.677 1.00 84.38 221 PHE A N 1
ATOM 1817 C CA . PHE A 1 221 ? 23.088 0.430 -10.456 1.00 84.38 221 PHE A CA 1
ATOM 1818 C C . PHE A 1 221 ? 23.489 1.843 -10.004 1.00 84.38 221 PHE A C 1
ATOM 1820 O O . PHE A 1 221 ? 24.256 2.509 -10.693 1.00 84.38 221 PHE A O 1
ATOM 1827 N N . ASN A 1 222 ? 22.987 2.296 -8.846 1.00 76.06 222 ASN A N 1
ATOM 1828 C CA . ASN A 1 222 ? 23.237 3.639 -8.283 1.00 76.06 222 ASN A CA 1
ATOM 1829 C C . ASN A 1 222 ? 22.924 4.812 -9.235 1.00 76.06 222 ASN A C 1
ATOM 1831 O O . ASN A 1 222 ? 23.529 5.878 -9.135 1.00 76.06 222 ASN A O 1
ATOM 1835 N N . LYS A 1 223 ? 22.000 4.603 -10.170 1.00 77.94 223 LYS A N 1
ATOM 1836 C CA . LYS A 1 223 ? 21.612 5.558 -11.211 1.00 77.94 223 LYS A CA 1
ATOM 1837 C C . LYS A 1 223 ? 20.087 5.653 -11.292 1.00 77.94 223 LYS A C 1
ATOM 1839 O O . LYS A 1 223 ? 19.373 5.096 -10.455 1.00 77.94 223 LYS A O 1
ATOM 1844 N N . ASN A 1 224 ? 19.613 6.383 -12.293 1.00 87.56 224 ASN A N 1
ATOM 1845 C CA . ASN A 1 224 ? 18.203 6.646 -12.536 1.00 87.56 224 ASN A CA 1
ATOM 1846 C C . ASN A 1 224 ? 17.432 5.374 -12.920 1.00 87.56 224 ASN A C 1
ATOM 1848 O O . ASN A 1 224 ? 18.000 4.348 -13.309 1.00 87.56 224 ASN A O 1
ATOM 1852 N N . CYS A 1 225 ? 16.110 5.460 -12.798 1.00 95.31 225 CYS A N 1
ATOM 1853 C CA . CYS A 1 225 ? 15.203 4.468 -13.355 1.00 95.31 225 CYS A CA 1
ATOM 1854 C C . CYS A 1 225 ? 14.757 4.911 -14.750 1.00 95.31 225 CYS A C 1
ATOM 1856 O O . CYS A 1 225 ? 14.671 6.107 -15.009 1.00 95.31 225 CYS A O 1
ATOM 1858 N N . TYR A 1 226 ? 14.437 3.961 -15.622 1.00 95.19 226 TYR A N 1
ATOM 1859 C CA . TYR A 1 226 ? 13.967 4.209 -16.984 1.00 95.19 226 TYR A CA 1
ATOM 1860 C C . TYR A 1 226 ? 12.832 3.258 -17.344 1.00 95.19 226 TYR A C 1
ATOM 1862 O O . TYR A 1 226 ? 12.724 2.160 -16.788 1.00 95.19 226 TYR A O 1
ATOM 1870 N N . ILE A 1 227 ? 12.021 3.655 -18.319 1.00 96.31 227 ILE A N 1
ATOM 1871 C CA . ILE A 1 227 ? 11.050 2.763 -18.952 1.00 96.31 227 ILE A CA 1
ATOM 1872 C C . ILE A 1 227 ? 11.431 2.462 -20.398 1.00 96.31 227 ILE A C 1
ATOM 1874 O O . ILE A 1 227 ? 11.984 3.295 -21.108 1.00 96.31 227 ILE A O 1
ATOM 1878 N N . TYR A 1 228 ? 11.085 1.261 -20.846 1.00 95.69 228 TYR A N 1
ATOM 1879 C CA . TYR A 1 228 ? 11.121 0.869 -22.249 1.00 95.69 228 TYR A CA 1
ATOM 1880 C C . TYR A 1 228 ? 9.774 0.253 -22.609 1.00 95.69 228 TYR A C 1
ATOM 1882 O O . TYR A 1 228 ? 9.412 -0.785 -22.057 1.00 95.69 228 TYR A O 1
ATOM 1890 N N . ILE A 1 229 ? 9.018 0.883 -23.504 1.00 95.75 229 ILE A N 1
ATOM 1891 C C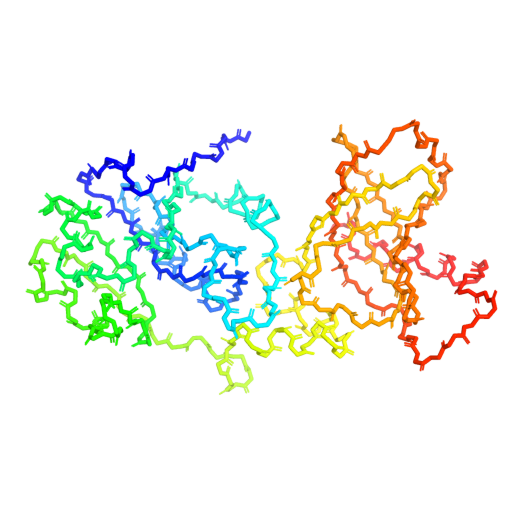A . ILE A 1 229 ? 7.700 0.393 -23.921 1.00 95.75 229 ILE A CA 1
ATOM 1892 C C . ILE A 1 229 ? 7.870 -0.527 -25.128 1.00 95.75 229 ILE A C 1
ATOM 1894 O O . ILE A 1 229 ? 8.646 -0.252 -26.040 1.00 95.75 229 ILE A O 1
ATOM 1898 N N . PHE A 1 230 ? 7.159 -1.653 -25.132 1.00 95.31 230 PHE A N 1
ATOM 1899 C CA . PHE A 1 230 ? 7.230 -2.586 -26.248 1.00 95.31 230 PHE A CA 1
ATOM 1900 C C . PHE A 1 230 ? 6.582 -2.009 -27.504 1.00 95.31 230 PHE A C 1
ATOM 1902 O O . PHE A 1 230 ? 5.437 -1.566 -27.467 1.00 95.31 230 PHE A O 1
ATOM 1909 N N . ASP A 1 231 ? 7.317 -2.087 -28.618 1.00 91.75 231 ASP A N 1
ATOM 1910 C CA . ASP A 1 231 ? 6.825 -1.790 -29.971 1.00 91.75 231 ASP A CA 1
ATOM 1911 C C . ASP A 1 231 ? 6.310 -0.352 -30.161 1.00 91.75 231 ASP A C 1
ATOM 1913 O O . ASP A 1 231 ? 5.570 -0.074 -31.105 1.00 91.75 231 ASP A O 1
ATOM 1917 N N . LEU A 1 232 ? 6.704 0.565 -29.273 1.00 91.06 232 LEU A N 1
ATOM 1918 C CA . LEU A 1 232 ? 6.264 1.952 -29.296 1.00 91.06 232 LEU A CA 1
ATOM 1919 C C . LEU A 1 232 ? 7.347 2.889 -28.762 1.00 91.06 232 LEU A C 1
ATOM 1921 O O . LEU A 1 232 ? 7.746 2.792 -27.602 1.00 91.06 232 LEU A O 1
ATOM 1925 N N . ASP A 1 233 ? 7.722 3.864 -29.585 1.00 84.44 233 ASP A N 1
ATOM 1926 C CA . ASP A 1 233 ? 8.510 5.014 -29.154 1.00 84.44 233 ASP A CA 1
ATOM 1927 C C . ASP A 1 233 ? 7.557 6.095 -28.632 1.00 84.44 233 ASP A C 1
ATOM 1929 O O . ASP A 1 233 ? 6.837 6.745 -29.395 1.00 84.44 233 ASP A O 1
ATOM 1933 N N . LEU A 1 234 ? 7.499 6.251 -27.308 1.00 81.38 234 LEU A N 1
ATOM 1934 C CA . LEU A 1 234 ? 6.616 7.229 -26.680 1.00 81.38 234 LEU A CA 1
ATOM 1935 C C . LEU A 1 234 ? 7.245 8.628 -26.741 1.00 81.38 234 LEU A C 1
ATOM 1937 O O . LEU A 1 234 ? 8.270 8.880 -26.115 1.00 81.38 234 LEU A O 1
ATOM 1941 N N . ASP A 1 235 ? 6.597 9.554 -27.445 1.00 83.69 235 ASP A N 1
ATOM 1942 C CA . ASP A 1 235 ? 6.990 10.968 -27.461 1.00 83.69 235 ASP A CA 1
ATOM 1943 C C . ASP A 1 235 ? 6.473 11.682 -26.195 1.00 83.69 235 ASP A C 1
ATOM 1945 O O . ASP A 1 235 ? 5.332 12.161 -26.129 1.00 83.69 235 ASP A O 1
ATOM 1949 N N . ILE A 1 236 ? 7.297 11.697 -25.143 1.00 84.81 236 ILE A N 1
ATOM 1950 C CA . ILE A 1 236 ? 6.983 12.338 -23.861 1.00 84.81 236 ILE A CA 1
ATOM 1951 C C . ILE A 1 236 ? 7.269 13.836 -23.972 1.00 84.81 236 ILE A C 1
ATOM 1953 O O . ILE A 1 236 ? 8.404 14.281 -23.886 1.00 84.81 236 ILE A O 1
ATOM 1957 N N . LYS A 1 237 ? 6.218 14.642 -24.125 1.00 87.44 237 LYS A N 1
ATOM 1958 C CA . LYS A 1 237 ? 6.363 16.101 -24.306 1.00 87.44 237 LYS A CA 1
ATOM 1959 C C . LYS A 1 237 ? 6.471 16.899 -23.012 1.00 87.44 237 LYS A C 1
ATOM 1961 O O . LYS A 1 237 ? 6.936 18.033 -23.033 1.00 87.44 237 LYS A O 1
ATOM 1966 N N . ILE A 1 238 ? 5.952 16.344 -21.923 1.00 89.06 238 ILE A N 1
ATOM 1967 C CA . ILE A 1 238 ? 5.896 16.984 -20.610 1.00 89.06 238 ILE A CA 1
ATOM 1968 C C . ILE A 1 238 ? 6.143 15.938 -19.535 1.00 89.06 238 ILE A C 1
ATOM 1970 O O . ILE A 1 238 ? 5.742 14.782 -19.699 1.00 89.06 238 ILE A O 1
ATOM 1974 N N . GLU A 1 239 ? 6.733 16.379 -18.431 1.00 93.38 239 GLU A N 1
ATOM 1975 C CA . GLU A 1 239 ? 6.765 15.607 -17.195 1.00 93.38 239 GLU A CA 1
ATOM 1976 C C . GLU A 1 239 ? 5.338 15.283 -16.745 1.00 93.38 239 GLU A C 1
ATOM 1978 O O . GLU A 1 239 ? 4.423 16.110 -16.837 1.00 93.38 239 GLU A O 1
ATOM 1983 N N . GLN A 1 240 ? 5.126 14.045 -16.313 1.00 94.62 240 GLN A N 1
ATOM 1984 C CA . GLN A 1 240 ? 3.801 13.550 -15.952 1.00 94.62 240 GLN A CA 1
ATOM 1985 C C . GLN A 1 240 ? 3.902 12.370 -14.991 1.00 94.62 240 GLN A C 1
ATOM 1987 O O . GLN A 1 240 ? 4.891 11.642 -14.985 1.00 94.62 240 GLN A O 1
ATOM 1992 N N . THR A 1 241 ? 2.853 12.147 -14.205 1.00 95.44 241 THR A N 1
ATOM 1993 C CA . THR A 1 241 ? 2.765 10.968 -13.341 1.00 95.44 241 THR A CA 1
ATOM 1994 C C . THR A 1 241 ? 2.693 9.688 -14.170 1.00 95.44 241 THR A C 1
ATOM 1996 O O . THR A 1 241 ? 2.017 9.634 -15.204 1.00 95.44 241 THR A O 1
ATOM 1999 N N . ILE A 1 242 ? 3.379 8.659 -13.683 1.00 97.50 242 ILE A N 1
ATOM 2000 C CA . ILE A 1 242 ? 3.321 7.293 -14.191 1.00 97.50 242 ILE A CA 1
ATOM 2001 C C . ILE A 1 242 ? 2.988 6.340 -13.044 1.00 97.50 242 ILE A C 1
ATOM 2003 O O . ILE A 1 242 ? 3.654 6.361 -12.009 1.00 97.50 242 ILE A O 1
ATOM 2007 N N . ASP A 1 243 ? 1.994 5.478 -13.253 1.00 98.06 243 ASP A N 1
ATOM 2008 C CA . ASP A 1 243 ? 1.749 4.339 -12.366 1.00 98.06 243 ASP A CA 1
ATOM 2009 C C . ASP A 1 243 ? 2.481 3.122 -12.905 1.00 98.06 243 ASP A C 1
ATOM 2011 O O . ASP A 1 243 ? 2.397 2.813 -14.097 1.00 98.06 243 ASP A O 1
ATOM 2015 N N . ILE A 1 244 ? 3.179 2.415 -12.025 1.00 98.56 244 ILE A N 1
ATOM 2016 C CA . ILE A 1 244 ? 4.064 1.313 -12.379 1.00 98.56 244 ILE A CA 1
ATOM 2017 C C . ILE A 1 244 ? 3.625 0.081 -11.599 1.00 98.56 244 ILE A C 1
ATOM 2019 O O . ILE A 1 244 ? 3.583 0.092 -10.373 1.00 98.56 244 ILE A O 1
ATOM 2023 N N . GLU A 1 245 ? 3.331 -1.007 -12.303 1.00 98.25 245 GLU A N 1
ATOM 2024 C CA . GLU A 1 245 ? 3.086 -2.321 -11.708 1.00 98.25 245 GLU A CA 1
ATOM 2025 C C . GLU A 1 245 ? 4.150 -3.303 -12.195 1.00 98.25 245 GLU A C 1
ATOM 2027 O O . GLU A 1 245 ? 4.307 -3.518 -13.396 1.00 98.25 245 GLU A O 1
ATOM 2032 N N . ILE A 1 246 ? 4.883 -3.896 -11.254 1.00 98.38 246 ILE A N 1
ATOM 2033 C CA . ILE A 1 246 ? 5.987 -4.814 -11.514 1.00 98.38 246 ILE A CA 1
ATOM 2034 C C . ILE A 1 246 ? 5.474 -6.255 -11.451 1.00 98.38 246 ILE A C 1
ATOM 2036 O O . ILE A 1 246 ? 5.021 -6.730 -10.409 1.00 98.38 246 ILE A O 1
ATOM 2040 N N . PHE A 1 247 ? 5.601 -6.988 -12.554 1.00 97.81 247 PHE A N 1
ATOM 2041 C CA . PHE A 1 247 ? 5.162 -8.381 -12.642 1.00 97.81 247 PHE A CA 1
ATOM 2042 C C . PHE A 1 247 ? 6.254 -9.377 -12.276 1.00 97.81 247 PHE A C 1
ATOM 2044 O O . PHE A 1 247 ? 5.996 -10.373 -11.597 1.00 97.81 247 PHE A O 1
ATOM 2051 N N . TYR A 1 248 ? 7.467 -9.141 -12.777 1.00 97.12 248 TYR A N 1
ATOM 2052 C CA . TYR A 1 248 ? 8.542 -10.126 -12.737 1.00 97.12 248 TYR A CA 1
ATOM 2053 C C . TYR A 1 248 ? 9.911 -9.469 -12.917 1.00 97.12 248 TYR A C 1
ATOM 2055 O O . TYR A 1 248 ? 10.046 -8.540 -13.708 1.00 97.12 248 TYR A O 1
ATOM 2063 N N . ASN A 1 249 ? 10.945 -9.973 -12.246 1.00 96.25 249 ASN A N 1
ATOM 2064 C CA . ASN A 1 249 ? 12.330 -9.564 -12.482 1.00 96.25 249 ASN A CA 1
ATOM 2065 C C . ASN A 1 249 ? 12.983 -10.461 -13.551 1.00 96.25 249 ASN A C 1
ATOM 2067 O O . ASN A 1 249 ? 13.131 -11.664 -13.360 1.00 96.25 249 ASN A O 1
ATOM 2071 N N . LEU A 1 250 ? 13.395 -9.889 -14.684 1.00 95.00 250 LEU A N 1
ATOM 2072 C CA . LEU A 1 250 ? 14.094 -10.621 -15.750 1.00 95.00 250 LEU A CA 1
ATOM 2073 C C . LEU A 1 250 ? 15.566 -10.847 -15.409 1.00 95.00 250 LEU A C 1
ATOM 2075 O O . LEU A 1 250 ? 16.111 -11.925 -15.636 1.00 95.00 250 LEU A O 1
ATOM 2079 N N . LYS A 1 251 ? 16.211 -9.803 -14.884 1.00 93.94 251 LYS A N 1
ATOM 2080 C CA . LYS A 1 251 ? 17.637 -9.789 -14.563 1.00 93.94 251 LYS A CA 1
ATOM 2081 C C . LYS A 1 251 ? 17.879 -8.836 -13.400 1.00 93.94 251 LYS A C 1
ATOM 2083 O O . LYS A 1 251 ? 17.404 -7.706 -13.437 1.00 93.94 251 LYS A O 1
ATOM 2088 N N . LEU A 1 252 ? 18.639 -9.275 -12.400 1.00 94.69 252 LEU A N 1
ATOM 2089 C CA . LEU A 1 252 ? 19.163 -8.392 -11.357 1.00 94.69 252 LEU A CA 1
ATOM 2090 C C . LEU A 1 252 ? 20.538 -7.861 -11.774 1.00 94.69 252 LEU A C 1
ATOM 2092 O O . LEU A 1 252 ? 21.347 -8.583 -12.358 1.00 94.69 252 LEU A O 1
ATOM 2096 N N . ILE A 1 253 ? 20.786 -6.591 -11.477 1.00 91.94 253 ILE A N 1
ATOM 2097 C CA . ILE A 1 253 ? 22.002 -5.856 -11.816 1.00 91.94 253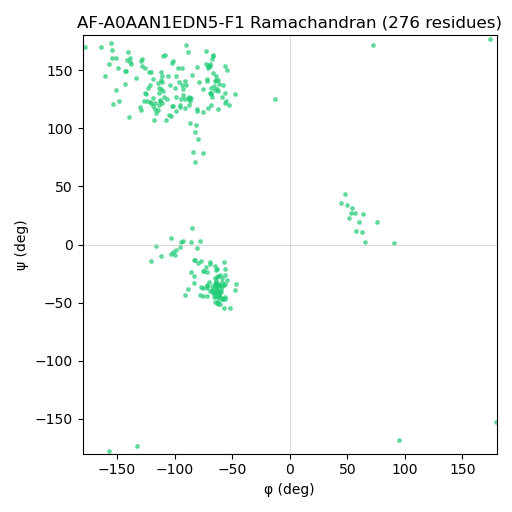 ILE A CA 1
ATOM 2098 C C . ILE A 1 253 ? 22.756 -5.574 -10.515 1.00 91.94 253 ILE A C 1
ATOM 2100 O O . ILE A 1 253 ? 22.222 -4.943 -9.607 1.00 91.94 253 ILE A O 1
ATOM 2104 N N . THR A 1 254 ? 24.004 -6.033 -10.426 1.00 88.44 254 THR A N 1
ATOM 2105 C CA . THR A 1 254 ? 24.866 -5.873 -9.236 1.00 88.44 254 THR A CA 1
ATOM 2106 C C . THR A 1 254 ? 26.112 -5.026 -9.496 1.00 88.44 254 THR A C 1
ATOM 2108 O O . THR A 1 254 ? 26.916 -4.809 -8.593 1.00 88.44 254 THR A O 1
ATOM 2111 N N . LYS A 1 255 ? 26.288 -4.556 -10.733 1.00 85.56 255 LYS A N 1
ATOM 2112 C CA . LYS A 1 255 ? 27.373 -3.679 -11.180 1.00 85.56 255 LYS A CA 1
ATOM 2113 C C . LYS A 1 255 ? 26.909 -2.875 -12.389 1.00 85.56 255 LYS A C 1
ATOM 2115 O O . LYS A 1 255 ? 25.966 -3.285 -13.060 1.00 85.56 255 LYS A O 1
ATOM 2120 N N . ASP A 1 256 ? 27.589 -1.772 -12.672 1.00 83.25 256 ASP A N 1
ATOM 2121 C CA . ASP A 1 256 ? 27.293 -0.950 -13.845 1.00 83.25 256 ASP A CA 1
ATOM 2122 C C . ASP A 1 256 ? 27.600 -1.723 -15.144 1.00 83.25 256 ASP A C 1
ATOM 2124 O O . ASP A 1 256 ? 28.629 -2.401 -15.248 1.00 83.25 256 ASP A O 1
ATOM 2128 N N . GLU A 1 257 ? 26.702 -1.644 -16.124 1.00 78.06 257 GLU A N 1
ATOM 2129 C CA . GLU A 1 257 ? 26.853 -2.270 -17.442 1.00 78.06 257 GLU A CA 1
ATOM 2130 C C . GLU A 1 257 ? 26.804 -1.201 -18.540 1.00 78.06 257 GLU A C 1
ATOM 2132 O O . GLU A 1 257 ? 26.112 -0.195 -18.418 1.00 78.06 257 GLU A O 1
ATOM 2137 N N . SER A 1 258 ? 27.528 -1.417 -19.644 1.00 65.94 258 SER A N 1
ATOM 2138 C CA . SER A 1 258 ? 27.549 -0.474 -20.773 1.00 65.94 258 SER A CA 1
ATOM 2139 C C . SER A 1 258 ? 26.248 -0.462 -21.581 1.00 65.94 258 SER A C 1
ATOM 2141 O O . SER A 1 258 ? 25.959 0.524 -22.256 1.00 65.94 258 SER A O 1
ATOM 2143 N N . LYS A 1 259 ? 25.473 -1.554 -21.541 1.00 76.31 259 LYS A N 1
ATOM 2144 C CA . LYS A 1 259 ? 24.155 -1.663 -22.173 1.00 76.31 259 LYS A CA 1
ATOM 2145 C C . LYS A 1 259 ? 23.302 -2.696 -21.439 1.00 76.31 259 LYS A C 1
ATOM 2147 O O . LYS A 1 259 ? 23.665 -3.868 -21.395 1.00 76.31 259 LYS A O 1
ATOM 2152 N N . TYR A 1 260 ? 22.153 -2.271 -20.917 1.00 79.38 260 TYR A N 1
ATOM 2153 C CA . TYR A 1 260 ? 21.230 -3.158 -20.200 1.00 79.38 260 TYR A CA 1
ATOM 2154 C C . TYR A 1 260 ? 20.290 -3.947 -21.129 1.00 79.38 260 TYR A C 1
ATOM 2156 O O . TYR A 1 260 ? 19.870 -5.048 -20.779 1.00 79.38 260 TYR A O 1
ATOM 2164 N N . LEU A 1 261 ? 19.978 -3.422 -22.322 1.00 86.44 261 LEU A N 1
ATOM 2165 C CA . LEU A 1 261 ? 19.021 -4.020 -23.264 1.00 86.44 261 LEU A CA 1
ATOM 2166 C C . LEU A 1 261 ? 19.683 -4.551 -24.545 1.00 86.44 261 LEU A C 1
ATOM 2168 O O . LEU A 1 261 ? 20.563 -3.911 -25.124 1.00 86.44 261 LEU A O 1
ATOM 2172 N N . ASN A 1 262 ? 19.199 -5.691 -25.036 1.00 90.00 262 ASN A N 1
ATOM 2173 C CA . ASN A 1 262 ? 19.479 -6.218 -26.372 1.00 90.00 262 ASN A CA 1
ATOM 2174 C C . ASN A 1 262 ? 18.210 -6.849 -26.973 1.00 90.00 262 ASN A C 1
ATOM 2176 O O . ASN A 1 262 ? 17.234 -7.075 -26.253 1.00 90.00 262 ASN A O 1
ATOM 2180 N N . ASP A 1 263 ? 18.227 -7.105 -28.281 1.00 91.31 263 ASP A N 1
ATOM 2181 C CA . ASP A 1 263 ? 17.040 -7.556 -29.017 1.00 91.31 263 ASP A CA 1
ATOM 2182 C C . ASP A 1 263 ? 16.537 -8.920 -28.519 1.00 91.31 263 ASP A C 1
ATOM 2184 O O . ASP A 1 263 ? 15.335 -9.089 -28.318 1.00 91.31 263 ASP A O 1
ATOM 2188 N N . ASP A 1 264 ? 17.447 -9.845 -28.192 1.00 92.56 264 ASP A N 1
ATOM 2189 C CA . ASP A 1 264 ? 17.107 -11.166 -27.645 1.00 92.56 264 ASP A CA 1
ATOM 2190 C C . ASP A 1 264 ? 16.361 -11.066 -26.301 1.00 92.56 264 ASP A C 1
ATOM 2192 O O . ASP A 1 264 ? 15.366 -11.758 -26.067 1.00 92.56 264 ASP A O 1
ATOM 2196 N N . LEU A 1 265 ? 16.822 -10.185 -25.404 1.00 93.12 265 LEU A N 1
ATOM 2197 C CA . LEU A 1 265 ? 16.180 -9.919 -24.116 1.00 93.12 265 LEU A CA 1
ATOM 2198 C C . LEU A 1 265 ? 14.788 -9.322 -24.328 1.00 93.12 265 LEU A C 1
ATOM 2200 O O . LEU A 1 265 ? 13.844 -9.733 -23.654 1.00 93.12 265 LEU A O 1
ATOM 2204 N N . ILE A 1 266 ? 14.652 -8.366 -25.249 1.00 94.94 266 ILE A N 1
ATOM 2205 C CA . ILE A 1 266 ? 13.372 -7.718 -25.550 1.00 94.94 266 ILE A CA 1
ATOM 2206 C C . ILE A 1 266 ? 12.385 -8.743 -26.120 1.00 94.94 266 ILE A C 1
ATOM 2208 O O . ILE A 1 266 ? 11.237 -8.798 -25.678 1.00 94.94 266 ILE A O 1
ATOM 2212 N N . GLU A 1 267 ? 12.813 -9.601 -27.047 1.00 94.88 267 GLU A N 1
ATOM 2213 C CA . GLU A 1 267 ? 11.954 -10.642 -27.615 1.00 94.88 267 GLU A CA 1
ATOM 2214 C C . GLU A 1 267 ? 11.533 -11.673 -26.552 1.00 94.88 267 GLU A C 1
ATOM 2216 O O . GLU A 1 267 ? 10.356 -12.043 -26.464 1.00 94.88 267 GLU A O 1
ATOM 2221 N N . MET A 1 268 ? 12.464 -12.099 -25.689 1.00 95.75 268 MET A N 1
ATOM 2222 C CA . MET A 1 268 ? 12.159 -12.958 -24.541 1.00 95.75 268 MET A CA 1
ATOM 2223 C C . MET A 1 268 ? 11.149 -12.291 -23.599 1.00 95.75 268 MET A C 1
ATOM 2225 O O . MET A 1 268 ? 10.180 -12.928 -23.176 1.00 95.75 268 MET A O 1
ATOM 2229 N N . ALA A 1 269 ? 11.360 -11.014 -23.281 1.00 96.75 269 ALA A N 1
ATOM 2230 C CA . ALA A 1 269 ? 10.510 -10.243 -22.390 1.00 96.75 269 ALA A CA 1
ATOM 2231 C C . ALA A 1 269 ? 9.080 -10.129 -22.927 1.00 96.75 269 ALA A C 1
ATOM 2233 O O . ALA A 1 269 ? 8.132 -10.381 -22.183 1.00 96.75 269 ALA A O 1
ATOM 2234 N N . LYS A 1 270 ? 8.917 -9.848 -24.227 1.00 95.81 270 LYS A N 1
ATOM 2235 C CA . LYS A 1 270 ? 7.609 -9.819 -24.899 1.00 95.81 270 LYS A CA 1
ATOM 2236 C C . LYS A 1 270 ? 6.893 -11.164 -24.802 1.00 95.81 270 LYS A C 1
ATOM 2238 O O . LYS A 1 270 ? 5.732 -11.211 -24.402 1.00 95.81 270 LYS A O 1
ATOM 2243 N N . LYS A 1 271 ? 7.588 -12.274 -25.086 1.00 95.19 271 LYS A N 1
ATOM 2244 C CA . LYS A 1 271 ? 7.020 -13.631 -24.956 1.00 95.19 271 LYS A CA 1
ATOM 2245 C C . LYS A 1 271 ? 6.593 -13.937 -23.521 1.00 95.19 271 LYS A C 1
ATOM 2247 O O . LYS A 1 271 ? 5.555 -14.561 -23.309 1.00 95.19 271 LYS A O 1
ATOM 2252 N N . LEU A 1 272 ? 7.380 -13.510 -22.533 1.00 95.44 272 LEU A N 1
ATOM 2253 C CA . LEU A 1 272 ? 7.060 -13.727 -21.125 1.00 95.44 272 LEU A CA 1
ATOM 2254 C C . LEU A 1 272 ? 5.893 -12.846 -20.653 1.00 95.44 272 LEU A C 1
ATOM 2256 O O . LEU A 1 272 ? 5.064 -13.327 -19.881 1.00 95.44 272 LEU A O 1
ATOM 2260 N N . MET A 1 273 ? 5.788 -11.610 -21.152 1.00 95.81 273 MET A N 1
ATOM 2261 C CA . MET A 1 273 ? 4.702 -10.679 -20.829 1.00 95.81 273 MET A CA 1
ATOM 2262 C C . MET A 1 273 ? 3.322 -11.270 -21.143 1.00 95.81 273 MET A C 1
ATOM 2264 O O . MET A 1 273 ? 2.393 -11.084 -20.365 1.00 95.81 273 MET A O 1
ATOM 2268 N N . LEU A 1 274 ? 3.196 -12.086 -22.197 1.00 93.12 274 LEU A N 1
ATOM 2269 C CA . LEU A 1 274 ? 1.940 -12.769 -22.549 1.00 93.12 274 LEU A CA 1
ATOM 2270 C C . LEU A 1 274 ? 1.362 -13.638 -21.417 1.00 93.12 274 LEU A C 1
ATOM 2272 O O . LEU A 1 274 ? 0.170 -13.923 -21.420 1.00 93.12 274 LEU A O 1
ATOM 2276 N N . LYS A 1 275 ? 2.169 -14.054 -20.432 1.00 92.88 275 LYS A N 1
ATOM 2277 C CA . LYS A 1 275 ? 1.681 -14.805 -19.262 1.00 92.88 275 LYS A CA 1
ATOM 2278 C C . LYS A 1 275 ? 0.974 -13.933 -18.218 1.00 92.88 275 LYS A C 1
ATOM 2280 O O . LYS A 1 275 ? 0.338 -14.490 -17.332 1.00 92.88 275 LYS A O 1
ATOM 2285 N N . PHE A 1 276 ? 1.113 -12.611 -18.300 1.00 89.50 276 PHE A N 1
ATOM 2286 C CA . PHE A 1 276 ? 0.598 -11.643 -17.322 1.00 89.50 276 PHE A CA 1
ATOM 2287 C C . PHE A 1 276 ? -0.545 -10.772 -17.862 1.00 89.50 276 PHE A C 1
ATOM 2289 O O . PHE A 1 276 ? -1.158 -10.036 -17.095 1.00 89.50 276 PHE A O 1
ATOM 2296 N N . VAL A 1 277 ? -0.812 -10.825 -19.170 1.00 81.75 277 VAL A N 1
ATOM 2297 C CA . VAL A 1 277 ? -1.816 -9.982 -19.851 1.00 81.75 277 VAL A CA 1
ATOM 2298 C C . VAL A 1 277 ? -3.126 -10.740 -20.134 1.00 81.75 277 VAL A C 1
ATOM 2300 O O . VAL A 1 277 ? -4.102 -10.124 -20.553 1.00 81.75 277 VAL A O 1
ATOM 2303 N N . ASN A 1 278 ? -3.160 -12.053 -19.877 1.00 51.94 278 ASN A N 1
ATOM 2304 C CA . ASN A 1 278 ? -4.342 -12.908 -20.057 1.00 51.94 278 ASN A CA 1
ATOM 2305 C C . ASN A 1 278 ? -5.220 -12.979 -18.808 1.00 51.94 278 ASN A C 1
ATOM 2307 O O . ASN A 1 278 ? -4.648 -13.092 -17.700 1.00 51.94 278 ASN A O 1
#

pLDDT: mean 92.73, std 7.82, range [50.56, 98.56]

Sequence (278 aa):
MQDLIIYKFDQWTPQENDNYIIGAFEAFHLGHFQLYKKLLNNSGRKVIVTFNNENLYKDANYFFQDNHSKYLNFAKLNIDCVVELDFQDIKNQSGQDFINKLTNNLPAKVIVGKDFRFGKNAKYKASDLSLINPNLQVEILEFYKFNNSKISTSELKQLVEFGDIKLLNSLLVYNYNFSGTLNIDASVELNPNLTPLHSGIYLAKFVIKNFLYYGLFIKEFNKNCYIYIFDLDLDIKIEQTIDIEIFYNLKLITKDESKYLNDDLIEMAKKLMLKFVN

Mean predicted aligned error: 4.65 Å

Nearest PDB structures (foldseek):
  1t6z-assembly1_B  TM=7.740E-01  e=2.633E-18  Thermotoga maritima
  3op1-assembly2_C-2  TM=8.308E-01  e=1.243E-16  Streptococcus pneumoniae
  3op1-assembly1_A  TM=7.737E-01  e=1.216E-17  Streptococcus pneumoniae
  2i1l-assembly2_B  TM=7.679E-01  e=5.487E-18  Thermotoga maritima
  2i1l-assembly1_A  TM=8.176E-01  e=3.975E-16  Thermotoga maritima